Protein AF-A0A1Q3C936-F1 (afdb_monomer)

Sequence (228 aa):
MLGSKPVDTPMDPNVKLTVEDGEPLNDPEKYRRLVGKLNYLTVTQPDIVFSMSVVSQFLATPKIIHWNAVIQILRYLKGNPGPGLVYRDYGNRRVEGFSDADWGSPVDRRSIIGYCVFVGDNLVSWKSKKQPVVARSIAESEYRAMAHTTCELMWVRQLLTEMGFADASPMQLWYDNQAAIHIASNLVFHERTKHIEVDCHFVREKIQQGLISTYHVKTGEQLADIFT

Radius of gyration: 19.18 Å; Cα contacts (8 Å, |Δi|>4): 361; chains: 1; bounding box: 49×31×57 Å

Organism: Cephalotus follicularis (NCBI:txid3775)

Nearest PDB structures (foldseek):
  6ozo-assembly1_A  TM=4.881E-01  e=1.168E-02  Mus musculus
  6ozi-assembly1_B  TM=4.093E-01  e=5.343E-03  Ciona intestinalis
  4nsp-assembly1_A  TM=5.075E-01  e=3.661E-02  Homo sapiens
  7kx7-assembly1_A  TM=3.693E-01  e=9.023E-02  Ephydatia fluviatilis
  7ki3-assembly2_D  TM=3.534E-01  e=8.496E-02  Homo sapiens

Solvent-accessible surface area (backbone atoms only — not comparable to full-atom values): 12753 Å² total; per-residue (Å²): 114,92,88,59,74,57,42,97,50,45,60,64,92,85,65,82,87,60,95,80,60,71,55,73,38,94,59,48,62,62,50,44,56,49,52,57,55,51,63,59,47,40,81,47,36,65,83,44,30,29,53,51,49,56,60,58,73,37,59,87,74,36,22,50,63,55,51,52,48,56,52,36,34,54,23,15,47,68,63,54,74,62,89,55,76,78,83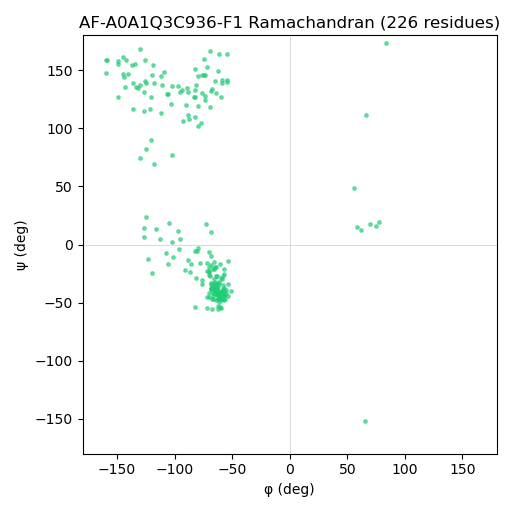,65,89,72,87,54,68,56,43,38,34,27,30,27,40,37,81,32,43,94,86,76,41,29,20,27,28,6,28,36,31,26,49,18,92,23,85,75,48,72,45,32,45,72,45,95,57,65,54,91,44,68,53,51,34,32,41,52,16,45,34,54,42,49,54,52,52,52,50,53,47,50,53,30,46,78,73,72,64,52,66,89,67,51,29,40,39,35,35,59,58,65,65,36,54,48,58,52,72,49,86,75,84,58,92,87,45,68,94,48,42,67,49,48,52,52,50,31,51,38,39,75,71,48,53,38,42,82,45,84,39,56,72,96,69,43,78,10,56,70,21,75

InterPro domains:
  IPR043502 DNA/RNA polymerase superfamily [SSF56672] (23-202)

Mean predicted aligned error: 6.62 Å

Foldseek 3Di:
DVPDAADQALADPVDDDDPPDAAWDPDLVVLLVLLVVVVVCCQFCVLCQQLSQVLVVCSVTDHPSSVVSSVNNVSHCVVPVDDTFDDDQLPFFAKEKFKAKDQARPHGRWIWIWMWIDTNNGTDDIHIHTDPDHDPDRLRRRLVRVLVRVVVSVVVQVVCVVVVNHDPAAHEYEDADPVNVCLLPDPDDDPVCPVCVVSSVRSNVCVVVRNHDYDYDHPVRRPRVSRD

Structure (mmCIF, N/CA/C/O backbone):
data_AF-A0A1Q3C936-F1
#
_entry.id   AF-A0A1Q3C936-F1
#
loop_
_atom_site.group_PDB
_atom_site.id
_atom_site.type_symbol
_atom_site.label_atom_id
_atom_site.label_alt_id
_atom_site.label_comp_id
_atom_site.label_asym_id
_atom_site.label_entity_id
_atom_site.label_seq_id
_atom_site.pdbx_PDB_ins_code
_atom_site.Cartn_x
_atom_site.Cartn_y
_atom_site.Cartn_z
_atom_site.occupancy
_atom_site.B_iso_or_equiv
_atom_site.auth_seq_id
_atom_site.auth_comp_id
_atom_site.auth_asym_id
_atom_site.auth_atom_id
_atom_site.pdbx_PDB_model_num
ATOM 1 N N . MET A 1 1 ? 4.707 -9.333 -27.323 1.00 63.25 1 MET A N 1
ATOM 2 C CA . MET A 1 1 ? 4.239 -10.113 -26.151 1.00 63.25 1 MET A CA 1
ATOM 3 C C . MET A 1 1 ? 3.650 -11.478 -26.504 1.00 63.25 1 MET A C 1
ATOM 5 O O . MET A 1 1 ? 3.695 -12.366 -25.662 1.00 63.25 1 MET A O 1
ATOM 9 N N . LEU A 1 2 ? 3.158 -11.712 -27.729 1.00 61.91 2 LEU A N 1
ATOM 10 C CA . LEU A 1 2 ? 2.597 -13.018 -28.120 1.00 61.91 2 LEU A CA 1
ATOM 11 C C . LEU A 1 2 ? 3.578 -14.198 -27.903 1.00 61.91 2 LEU A C 1
ATOM 13 O O . LEU A 1 2 ? 3.173 -15.204 -27.334 1.00 61.91 2 LEU A O 1
ATOM 17 N N . GLY A 1 3 ? 4.880 -14.026 -28.174 1.00 70.00 3 GLY A N 1
ATOM 18 C CA . GLY A 1 3 ? 5.913 -15.062 -27.967 1.00 70.00 3 GLY A CA 1
ATOM 19 C C . GLY A 1 3 ? 6.706 -15.031 -26.646 1.00 70.00 3 GLY A C 1
ATOM 20 O O . GLY A 1 3 ? 7.649 -15.800 -26.502 1.00 70.00 3 GLY A O 1
ATOM 21 N N . SER A 1 4 ? 6.400 -14.148 -25.685 1.00 78.25 4 SER A N 1
ATOM 22 C CA . SER A 1 4 ? 7.159 -14.089 -24.418 1.00 78.25 4 SER A CA 1
ATOM 23 C C . SER A 1 4 ? 6.689 -15.148 -23.416 1.00 78.25 4 SER A C 1
ATOM 25 O O . SER A 1 4 ? 5.478 -15.305 -23.231 1.00 78.25 4 SER A O 1
ATOM 27 N N . LYS A 1 5 ? 7.625 -15.824 -22.737 1.00 86.44 5 LYS A N 1
ATOM 28 C CA . LYS A 1 5 ? 7.314 -16.747 -21.634 1.00 86.44 5 LYS A CA 1
ATOM 29 C C . LYS A 1 5 ? 6.768 -15.970 -20.421 1.00 86.44 5 LYS A C 1
ATOM 31 O O . LYS A 1 5 ? 7.339 -14.919 -20.108 1.00 86.44 5 LYS A O 1
ATOM 36 N N . PRO A 1 6 ? 5.673 -16.432 -19.791 1.00 88.94 6 PRO A N 1
ATOM 37 C CA . PRO A 1 6 ? 5.210 -15.895 -18.516 1.00 88.94 6 PRO A CA 1
ATOM 38 C C . PRO A 1 6 ? 6.233 -16.077 -17.393 1.00 88.94 6 PRO A C 1
ATOM 40 O O . PRO A 1 6 ? 7.177 -16.856 -17.535 1.00 88.94 6 PRO A O 1
ATOM 43 N N . VAL A 1 7 ? 6.040 -15.340 -16.304 1.00 90.44 7 VAL A N 1
ATOM 44 C CA . VAL A 1 7 ? 6.831 -15.439 -15.070 1.00 90.44 7 VAL A CA 1
ATOM 45 C C . VAL A 1 7 ? 5.891 -15.447 -13.868 1.00 90.44 7 VAL A C 1
ATOM 47 O O . VAL A 1 7 ? 4.793 -14.900 -13.962 1.00 90.44 7 VAL A O 1
ATOM 50 N N . ASP A 1 8 ? 6.339 -16.020 -12.754 1.00 88.44 8 ASP A N 1
ATOM 51 C CA . ASP A 1 8 ? 5.496 -16.226 -11.569 1.00 88.44 8 ASP A CA 1
ATOM 52 C C . ASP A 1 8 ? 5.496 -15.036 -10.602 1.00 88.44 8 ASP A C 1
ATOM 54 O O . ASP A 1 8 ? 4.630 -14.959 -9.738 1.00 88.44 8 ASP A O 1
ATOM 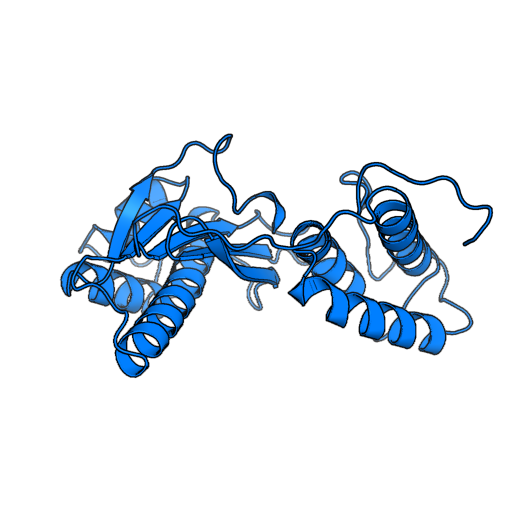58 N N . THR A 1 9 ? 6.428 -14.087 -10.752 1.00 89.19 9 THR A N 1
ATOM 59 C CA . THR A 1 9 ? 6.513 -12.890 -9.901 1.00 89.19 9 THR A CA 1
ATOM 60 C C . THR A 1 9 ? 6.509 -11.596 -10.722 1.00 89.19 9 THR A C 1
ATOM 62 O O . THR A 1 9 ? 7.159 -11.525 -11.777 1.00 89.19 9 THR A O 1
ATOM 65 N N . PRO A 1 10 ? 5.812 -10.540 -10.253 1.00 89.56 10 PRO A N 1
ATOM 66 C CA . PRO A 1 10 ? 5.737 -9.263 -10.964 1.00 89.56 10 PRO A CA 1
ATOM 67 C C . PRO A 1 10 ? 7.068 -8.504 -10.950 1.00 89.56 10 PRO A C 1
ATOM 69 O O . PRO A 1 10 ? 7.361 -7.755 -11.884 1.00 89.56 10 PRO A O 1
ATOM 72 N N . MET A 1 11 ? 7.899 -8.739 -9.934 1.00 87.88 11 MET A N 1
ATOM 73 C CA . MET A 1 11 ? 9.231 -8.166 -9.791 1.00 87.88 11 MET A CA 1
ATOM 74 C C . MET A 1 11 ? 10.174 -9.176 -9.129 1.00 87.88 11 MET A C 1
ATOM 76 O O . MET A 1 11 ? 9.746 -10.000 -8.321 1.00 87.88 11 MET A O 1
ATOM 80 N N . ASP A 1 12 ? 11.453 -9.145 -9.502 1.00 81.12 12 ASP A N 1
ATOM 81 C CA . ASP A 1 12 ? 12.487 -9.961 -8.863 1.00 81.12 12 ASP A CA 1
ATOM 82 C C . ASP A 1 12 ? 12.932 -9.298 -7.544 1.00 81.12 12 ASP A C 1
ATOM 84 O O . ASP A 1 12 ? 13.452 -8.179 -7.591 1.00 81.12 12 ASP A O 1
ATOM 88 N N . PRO A 1 13 ? 12.764 -9.959 -6.382 1.00 73.00 13 PRO A N 1
ATOM 89 C CA . PRO A 1 13 ? 13.142 -9.396 -5.084 1.00 73.00 13 PRO A CA 1
ATOM 90 C C . PRO A 1 13 ? 14.654 -9.152 -4.943 1.00 73.00 13 PRO A C 1
ATOM 92 O O . PRO A 1 13 ? 15.080 -8.362 -4.102 1.00 73.00 13 PRO A O 1
ATOM 95 N N . ASN A 1 14 ? 15.484 -9.792 -5.772 1.00 75.31 14 ASN A N 1
ATOM 96 C CA . ASN A 1 14 ? 16.936 -9.614 -5.742 1.00 75.31 14 ASN A CA 1
ATOM 97 C C . ASN A 1 14 ? 17.405 -8.419 -6.584 1.00 75.31 14 ASN A C 1
ATOM 99 O O . ASN A 1 14 ? 18.540 -7.960 -6.429 1.00 75.31 14 ASN A O 1
ATOM 103 N N . VAL A 1 15 ? 16.557 -7.906 -7.480 1.00 74.06 15 VAL A N 1
ATOM 104 C CA . VAL A 1 15 ? 16.915 -6.813 -8.387 1.00 74.06 15 VAL A CA 1
ATOM 105 C C . VAL A 1 15 ? 16.648 -5.475 -7.712 1.00 74.06 15 VAL A C 1
ATOM 107 O O . VAL A 1 15 ? 15.512 -5.023 -7.579 1.00 74.06 15 VAL A O 1
ATOM 110 N N . LYS A 1 16 ? 17.729 -4.791 -7.334 1.00 79.25 16 LYS A N 1
ATOM 111 C CA . LYS A 1 16 ? 17.675 -3.420 -6.820 1.00 79.25 16 LYS A CA 1
ATOM 112 C C . LYS A 1 16 ? 17.758 -2.440 -7.982 1.00 79.25 16 LYS A C 1
ATOM 114 O O . LYS A 1 16 ? 18.794 -2.327 -8.628 1.00 79.25 16 LYS A O 1
ATOM 119 N N . LEU A 1 17 ? 16.661 -1.738 -8.251 1.00 82.56 17 LEU A N 1
ATOM 120 C CA . LEU A 1 17 ? 16.628 -0.682 -9.261 1.00 82.56 17 LEU A CA 1
ATOM 121 C C . LEU A 1 17 ? 17.183 0.613 -8.664 1.00 82.56 17 LEU A C 1
ATOM 123 O O . LEU A 1 17 ? 16.714 1.068 -7.619 1.00 82.56 17 LEU A O 1
ATOM 127 N N . THR A 1 18 ? 18.169 1.213 -9.327 1.00 82.19 18 THR A N 1
ATOM 128 C CA . THR A 1 18 ? 18.773 2.480 -8.906 1.00 82.19 18 THR A CA 1
ATOM 129 C C . THR A 1 18 ? 18.726 3.503 -10.036 1.00 82.19 18 THR A C 1
ATOM 131 O O . THR A 1 18 ? 18.610 3.172 -11.214 1.00 82.19 18 THR A O 1
ATOM 134 N N . VAL A 1 19 ? 18.829 4.783 -9.676 1.00 79.94 19 VAL A N 1
ATOM 135 C CA . VAL A 1 19 ? 18.853 5.876 -10.659 1.00 79.94 19 VAL A CA 1
ATOM 136 C C . VAL A 1 19 ? 20.159 5.869 -11.465 1.00 79.94 19 VAL A C 1
ATOM 138 O O . VAL A 1 19 ? 20.173 6.309 -12.614 1.00 79.94 19 VAL A O 1
ATOM 141 N N . GLU A 1 20 ? 21.252 5.356 -10.899 1.00 76.88 20 GLU A N 1
ATOM 142 C CA . GLU A 1 20 ? 22.599 5.438 -11.476 1.00 76.88 20 GLU A CA 1
ATOM 143 C C . GLU A 1 20 ? 22.945 4.250 -12.379 1.00 76.88 20 GLU A C 1
ATOM 145 O O . GLU A 1 20 ? 23.706 4.417 -13.331 1.00 76.88 20 GLU A O 1
ATOM 150 N N . ASP A 1 21 ? 22.273 3.111 -12.224 1.00 76.69 21 ASP A N 1
ATOM 151 C CA . ASP A 1 21 ? 22.623 1.891 -12.955 1.00 76.69 21 ASP A CA 1
ATOM 152 C C . ASP A 1 21 ? 22.060 1.836 -14.376 1.00 76.69 21 ASP A C 1
ATOM 154 O O . ASP A 1 21 ? 20.875 2.063 -14.614 1.00 76.69 21 ASP A O 1
ATOM 158 N N . GLY A 1 22 ? 22.911 1.466 -15.332 1.00 82.94 22 GLY A N 1
ATOM 159 C CA . GLY A 1 22 ? 22.523 1.137 -16.704 1.00 82.94 22 GLY A CA 1
ATOM 160 C C . GLY A 1 22 ? 22.370 2.328 -17.652 1.00 82.94 22 GLY A C 1
ATOM 161 O O . GLY A 1 22 ? 22.443 3.500 -17.270 1.00 82.94 22 GLY A O 1
ATOM 162 N N . GLU A 1 23 ? 22.152 1.996 -18.924 1.00 90.25 23 GLU A N 1
ATOM 163 C CA . GLU A 1 23 ? 22.037 2.967 -20.011 1.00 90.25 23 GLU A CA 1
ATOM 164 C C . GLU A 1 23 ? 20.646 3.627 -20.057 1.00 90.25 23 GLU A C 1
ATOM 166 O O . GLU A 1 23 ? 19.632 2.962 -19.783 1.00 90.25 23 GLU A O 1
ATOM 171 N N . PRO A 1 24 ? 20.568 4.921 -20.429 1.00 92.19 24 PRO A N 1
ATOM 172 C CA . PRO A 1 24 ? 19.305 5.602 -20.684 1.00 92.19 24 PRO A CA 1
ATOM 173 C C . PRO A 1 24 ? 18.450 4.861 -21.711 1.00 92.19 24 PRO A C 1
ATOM 175 O O . PRO A 1 24 ? 18.944 4.331 -22.706 1.00 92.19 24 PRO A O 1
ATOM 178 N N . LEU A 1 25 ? 17.138 4.845 -21.489 1.00 92.81 25 LEU A N 1
ATOM 179 C CA . LEU A 1 25 ? 16.216 4.291 -22.468 1.00 92.81 25 LEU A CA 1
ATOM 180 C C . LEU A 1 25 ? 16.084 5.258 -23.653 1.00 92.81 25 LEU A C 1
ATOM 182 O O . LEU A 1 25 ? 15.747 6.421 -23.455 1.00 92.81 25 LEU A O 1
ATOM 186 N N . ASN A 1 26 ? 16.286 4.760 -24.877 1.00 92.25 26 ASN A N 1
ATOM 187 C CA . ASN A 1 26 ? 16.229 5.572 -26.102 1.00 92.25 26 ASN A CA 1
ATOM 188 C C . ASN A 1 26 ? 14.880 6.303 -26.291 1.00 92.25 26 ASN A C 1
ATOM 190 O O . ASN A 1 26 ? 14.845 7.448 -26.721 1.00 92.25 26 ASN A O 1
ATOM 194 N N . ASP A 1 27 ? 13.767 5.657 -25.923 1.00 93.12 27 ASP A N 1
ATOM 195 C CA . ASP A 1 27 ? 12.419 6.242 -25.961 1.00 93.12 27 ASP A CA 1
ATOM 196 C C . ASP A 1 27 ? 11.784 6.239 -24.553 1.00 93.12 27 ASP A C 1
ATOM 198 O O . ASP A 1 27 ? 11.113 5.270 -24.164 1.00 93.12 27 ASP A O 1
ATOM 202 N N . PRO A 1 28 ? 11.988 7.311 -23.762 1.00 94.38 28 PRO A N 1
ATOM 203 C CA . PRO A 1 28 ? 11.374 7.472 -22.445 1.00 94.38 28 PRO A CA 1
ATOM 204 C C . PRO A 1 28 ? 9.844 7.565 -22.477 1.00 94.38 28 PRO A C 1
ATOM 206 O O . PRO A 1 28 ? 9.184 7.203 -21.499 1.00 94.38 28 PRO A O 1
ATOM 209 N N . GLU A 1 29 ? 9.246 8.038 -23.572 1.00 96.00 29 GLU A N 1
ATOM 210 C CA . GLU A 1 29 ? 7.790 8.185 -23.670 1.00 96.00 29 GLU A CA 1
ATOM 211 C C . GLU A 1 29 ? 7.098 6.828 -23.704 1.00 96.00 29 GLU A C 1
ATOM 213 O O . GLU A 1 29 ? 6.064 6.633 -23.055 1.00 96.00 29 GLU A O 1
ATOM 218 N N . LYS A 1 30 ? 7.696 5.848 -24.387 1.00 95.56 30 LYS A N 1
ATOM 219 C CA . LYS A 1 30 ? 7.196 4.470 -24.383 1.00 95.56 30 LYS A CA 1
ATOM 220 C C . LYS A 1 30 ? 7.135 3.885 -22.975 1.00 95.56 30 LYS A C 1
ATOM 222 O O . LYS A 1 30 ? 6.161 3.195 -22.664 1.00 95.56 30 LYS A O 1
ATOM 227 N N . TYR A 1 31 ? 8.127 4.177 -22.134 1.00 96.25 31 TYR A N 1
ATOM 228 C CA . TYR A 1 31 ? 8.123 3.792 -20.723 1.00 96.25 31 TYR A CA 1
ATOM 229 C C . TYR A 1 31 ? 6.966 4.452 -19.974 1.00 96.25 31 TYR A C 1
ATOM 231 O O . TYR A 1 31 ? 6.117 3.752 -19.426 1.00 96.25 31 TYR A O 1
ATOM 239 N N . ARG A 1 32 ? 6.873 5.788 -20.023 1.00 96.69 32 ARG A N 1
ATOM 240 C CA . ARG A 1 32 ? 5.831 6.557 -19.317 1.00 96.69 32 ARG A CA 1
ATOM 241 C C . ARG A 1 32 ? 4.425 6.121 -19.719 1.00 96.69 32 ARG A C 1
ATOM 243 O O . ARG A 1 32 ? 3.575 5.907 -18.861 1.00 96.69 32 ARG A O 1
ATOM 250 N N . ARG A 1 33 ? 4.190 5.918 -21.017 1.00 96.44 33 ARG A N 1
ATOM 251 C CA . ARG A 1 33 ? 2.904 5.446 -21.544 1.00 96.44 33 ARG A CA 1
ATOM 252 C C . ARG A 1 33 ? 2.548 4.059 -21.021 1.00 96.44 33 ARG A C 1
ATOM 254 O O . ARG A 1 33 ? 1.385 3.804 -20.725 1.00 96.44 33 ARG A O 1
ATOM 261 N N . LEU A 1 34 ? 3.517 3.148 -20.949 1.00 96.00 34 LEU A N 1
ATOM 262 C CA . LEU A 1 34 ? 3.268 1.791 -20.474 1.00 96.00 34 LEU A CA 1
ATOM 263 C C . LEU A 1 34 ? 3.028 1.756 -18.962 1.00 96.00 34 LEU A C 1
ATOM 265 O O . LEU A 1 34 ? 2.051 1.151 -18.531 1.00 96.00 34 LEU A O 1
ATOM 269 N N . VAL A 1 35 ? 3.853 2.457 -18.183 1.00 96.56 35 VAL A N 1
ATOM 270 C CA . VAL A 1 35 ? 3.658 2.609 -16.733 1.00 96.56 35 VAL A CA 1
ATOM 271 C C . VAL A 1 35 ? 2.303 3.251 -16.438 1.00 96.56 35 VAL A C 1
ATOM 273 O O . VAL A 1 35 ? 1.567 2.742 -15.602 1.00 96.56 35 VAL A O 1
ATOM 276 N N . GLY A 1 36 ? 1.906 4.288 -17.183 1.00 96.00 36 GLY A N 1
ATOM 277 C CA . GLY A 1 36 ? 0.586 4.909 -17.041 1.00 96.00 36 GLY A CA 1
ATOM 278 C C . GLY A 1 36 ? -0.575 3.940 -17.294 1.00 96.00 36 GLY A C 1
ATOM 279 O O . GLY A 1 36 ? -1.543 3.936 -16.541 1.00 96.00 36 GLY A O 1
ATOM 280 N N . LYS A 1 37 ? -0.464 3.065 -18.305 1.00 94.81 37 LYS A N 1
ATOM 281 C CA . LYS A 1 37 ? -1.469 2.018 -18.567 1.00 94.81 37 LYS A CA 1
ATOM 282 C C . LYS A 1 37 ? -1.521 0.972 -17.456 1.00 94.81 37 LYS A C 1
ATOM 284 O O . LYS A 1 37 ? -2.606 0.585 -17.039 1.00 94.81 37 LYS A O 1
ATOM 289 N N . LEU A 1 38 ? -0.366 0.516 -16.979 1.00 94.44 38 LEU A N 1
ATOM 290 C CA . LEU A 1 38 ? -0.292 -0.457 -15.889 1.00 94.44 38 LEU A CA 1
ATOM 291 C C . LEU A 1 38 ? -0.812 0.120 -14.568 1.00 94.44 38 LEU A C 1
ATOM 293 O O . LEU A 1 38 ? -1.450 -0.594 -13.806 1.00 94.44 38 LEU A O 1
ATOM 297 N N . ASN A 1 39 ? -0.621 1.419 -14.332 1.00 93.88 39 ASN A N 1
ATOM 298 C CA . ASN A 1 39 ? -1.154 2.097 -13.155 1.00 93.88 39 ASN A CA 1
ATOM 299 C C . ASN A 1 39 ? -2.691 2.127 -13.123 1.00 93.88 39 ASN A C 1
ATOM 301 O O . ASN A 1 39 ? -3.267 2.325 -12.066 1.00 93.88 39 ASN A O 1
ATOM 305 N N . TYR A 1 40 ? -3.369 1.929 -14.255 1.00 91.81 40 TYR A N 1
ATOM 306 C CA . TYR A 1 40 ? -4.820 1.739 -14.262 1.00 91.81 40 TYR A CA 1
ATOM 307 C C . TYR A 1 40 ? -5.213 0.329 -13.794 1.00 91.81 40 TYR A C 1
ATOM 309 O O . TYR A 1 40 ? -6.225 0.156 -13.123 1.00 91.81 40 TYR A O 1
ATOM 317 N N . LEU A 1 41 ? -4.398 -0.685 -14.109 1.00 91.69 41 LEU A N 1
ATOM 318 C CA . LEU A 1 41 ? -4.669 -2.074 -13.728 1.00 91.69 41 LEU A CA 1
ATOM 319 C C . LEU A 1 41 ? -4.525 -2.325 -12.226 1.00 91.69 41 LEU A C 1
ATOM 321 O O . LEU A 1 41 ? -5.159 -3.246 -11.721 1.00 91.69 41 LEU A O 1
ATOM 325 N N . THR A 1 42 ? -3.759 -1.503 -11.504 1.00 92.19 42 THR A N 1
ATOM 326 C CA . THR A 1 42 ? -3.589 -1.625 -10.044 1.00 92.19 42 THR A CA 1
ATOM 327 C C . THR A 1 42 ? -4.902 -1.477 -9.269 1.00 92.19 42 THR A C 1
ATOM 329 O O . THR A 1 42 ? -4.967 -1.906 -8.123 1.00 92.19 42 THR A O 1
ATOM 332 N N . VAL A 1 43 ? -5.952 -0.924 -9.895 1.00 90.69 43 VAL A N 1
ATOM 333 C CA . VAL A 1 43 ? -7.322 -0.834 -9.354 1.00 90.69 43 VAL A CA 1
ATOM 334 C C . VAL A 1 43 ? -8.019 -2.201 -9.291 1.00 90.69 43 VAL A C 1
ATOM 336 O O . VAL A 1 43 ? -8.946 -2.389 -8.513 1.00 90.69 43 VAL A O 1
ATOM 339 N N . THR A 1 44 ? -7.582 -3.173 -10.088 1.00 89.69 44 THR A N 1
ATOM 340 C CA . THR A 1 44 ? -8.163 -4.528 -10.121 1.00 89.69 44 THR A CA 1
ATOM 341 C C . THR A 1 44 ? -7.148 -5.634 -9.839 1.00 89.69 44 THR A C 1
ATOM 343 O O . THR A 1 44 ? -7.550 -6.776 -9.645 1.00 89.69 44 THR A O 1
ATOM 346 N N . GLN A 1 45 ? -5.855 -5.301 -9.852 1.00 90.62 45 GLN A N 1
ATOM 347 C CA . GLN A 1 45 ? -4.721 -6.208 -9.670 1.00 90.62 45 GLN A CA 1
ATOM 348 C C . GLN A 1 45 ? -3.845 -5.683 -8.518 1.00 90.62 45 GLN A C 1
ATOM 350 O O . GLN A 1 45 ? -2.893 -4.928 -8.754 1.00 90.62 45 GLN A O 1
ATOM 355 N N . PRO A 1 46 ? -4.213 -5.974 -7.254 1.00 92.00 46 PRO A N 1
ATOM 356 C CA . PRO A 1 46 ? -3.481 -5.482 -6.087 1.00 92.00 46 PRO A CA 1
ATOM 357 C C . PRO A 1 46 ? -2.061 -6.068 -5.981 1.00 92.00 46 PRO A C 1
ATOM 359 O O . PRO A 1 46 ? -1.140 -5.400 -5.522 1.00 92.00 46 PRO A O 1
ATOM 362 N N . ASP A 1 47 ? -1.868 -7.283 -6.478 1.00 90.94 47 ASP A N 1
ATOM 363 C CA . ASP A 1 47 ? -0.607 -8.030 -6.541 1.00 90.94 47 ASP A CA 1
ATOM 364 C C . ASP A 1 47 ? 0.537 -7.313 -7.286 1.00 90.94 47 ASP A C 1
ATOM 366 O O . ASP A 1 47 ? 1.708 -7.547 -6.993 1.00 90.94 47 ASP A O 1
ATOM 370 N N . ILE A 1 48 ? 0.233 -6.406 -8.222 1.00 92.94 48 ILE A N 1
ATOM 371 C CA . ILE A 1 48 ? 1.250 -5.623 -8.948 1.00 92.94 48 ILE A CA 1
ATOM 372 C C . ILE A 1 48 ? 1.509 -4.233 -8.354 1.00 92.94 48 ILE A C 1
ATOM 374 O O . ILE A 1 48 ? 2.367 -3.503 -8.858 1.00 92.94 48 ILE A O 1
ATOM 378 N N . VAL A 1 49 ? 0.774 -3.822 -7.317 1.00 94.12 49 VAL A N 1
ATOM 379 C CA . VAL A 1 49 ? 0.799 -2.443 -6.790 1.00 94.12 49 VAL A CA 1
ATOM 380 C C . VAL A 1 49 ? 2.181 -2.055 -6.285 1.00 94.12 49 VAL A C 1
ATOM 382 O O . VAL A 1 49 ? 2.655 -0.962 -6.602 1.00 94.12 49 VAL A O 1
ATOM 385 N N . PHE A 1 50 ? 2.850 -2.950 -5.558 1.00 93.25 50 PHE A N 1
ATOM 386 C CA . PHE A 1 50 ? 4.213 -2.723 -5.089 1.00 93.25 50 PHE A CA 1
ATOM 387 C C . PHE A 1 50 ? 5.173 -2.490 -6.259 1.00 93.25 50 PHE A C 1
ATOM 389 O O . PHE A 1 50 ? 5.798 -1.431 -6.348 1.00 93.25 50 PHE A O 1
ATOM 396 N N . SER A 1 51 ? 5.223 -3.422 -7.217 1.00 93.25 51 SER A N 1
ATOM 397 C CA . SER A 1 51 ? 6.093 -3.315 -8.394 1.00 93.25 51 SER A CA 1
ATOM 398 C C . SER A 1 51 ? 5.815 -2.040 -9.190 1.00 93.25 51 SER A C 1
ATOM 400 O O . SER A 1 51 ? 6.743 -1.370 -9.648 1.00 93.25 51 SER A O 1
ATOM 402 N N . MET A 1 52 ? 4.539 -1.658 -9.300 1.00 94.19 52 MET A N 1
ATOM 403 C CA . MET A 1 52 ? 4.119 -0.409 -9.927 1.00 94.19 52 MET A CA 1
ATOM 404 C C . MET A 1 52 ? 4.597 0.830 -9.171 1.00 94.19 52 MET A C 1
ATOM 406 O O . MET A 1 52 ? 5.026 1.796 -9.810 1.00 94.19 52 MET A O 1
ATOM 410 N N . SER A 1 53 ? 4.588 0.807 -7.837 1.00 92.44 53 SER A N 1
ATOM 411 C CA . SER A 1 53 ? 5.135 1.885 -7.009 1.00 92.44 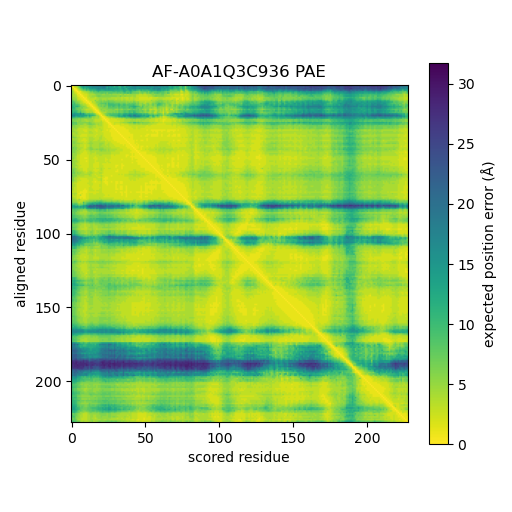53 SER A CA 1
ATOM 412 C C . SER A 1 53 ? 6.640 2.073 -7.239 1.00 92.44 53 SER A C 1
ATOM 414 O O . SER A 1 53 ? 7.123 3.207 -7.292 1.00 92.44 53 SER A O 1
ATOM 416 N N . VAL A 1 54 ? 7.380 0.980 -7.461 1.00 91.56 54 VAL A N 1
ATOM 417 C CA . VAL A 1 54 ? 8.825 1.015 -7.709 1.00 91.56 54 VAL A CA 1
ATOM 418 C C . VAL A 1 54 ? 9.137 1.576 -9.093 1.00 91.56 54 VAL A C 1
ATOM 420 O O . VAL A 1 54 ? 9.859 2.567 -9.208 1.00 91.56 54 VAL A O 1
ATOM 423 N N . VAL A 1 55 ? 8.563 1.009 -10.160 1.00 93.31 55 VAL A N 1
ATOM 424 C CA . VAL A 1 55 ? 8.850 1.462 -11.537 1.00 93.31 55 VAL A CA 1
ATOM 425 C C . VAL A 1 55 ? 8.381 2.904 -11.783 1.00 93.31 55 VAL A C 1
ATOM 427 O O . VAL A 1 55 ? 8.982 3.632 -12.579 1.00 93.31 55 VAL A O 1
ATOM 430 N N . SER A 1 56 ? 7.361 3.374 -11.060 1.00 93.31 56 SER A N 1
ATOM 431 C CA . SER A 1 56 ? 6.888 4.762 -11.158 1.00 93.31 56 SER A CA 1
ATOM 432 C C . SER A 1 56 ? 7.912 5.795 -10.665 1.00 93.31 56 SER A C 1
ATOM 434 O O . SER A 1 56 ? 7.859 6.948 -11.089 1.00 93.31 56 SER A O 1
ATOM 436 N N . GLN A 1 57 ? 8.893 5.403 -9.843 1.00 91.19 57 GLN A N 1
ATOM 437 C CA . GLN A 1 57 ? 9.950 6.309 -9.365 1.00 91.19 57 GLN A CA 1
ATOM 438 C C . GLN A 1 57 ? 10.885 6.776 -10.494 1.00 91.19 57 GLN A C 1
ATOM 440 O O . GLN A 1 57 ? 11.516 7.824 -10.384 1.00 91.19 57 GLN A O 1
ATOM 445 N N . PHE A 1 58 ? 10.939 6.043 -11.610 1.00 92.19 58 PHE A N 1
ATOM 446 C CA . PHE A 1 58 ? 11.879 6.286 -12.708 1.00 92.19 58 PHE A CA 1
ATOM 447 C C . PHE A 1 58 ? 11.235 6.939 -13.941 1.00 92.19 58 PHE A C 1
ATOM 449 O O . PHE A 1 58 ? 11.797 6.900 -15.033 1.00 92.19 58 PHE A O 1
ATOM 456 N N . LEU A 1 59 ? 10.053 7.550 -13.793 1.00 92.88 59 LEU A N 1
ATOM 457 C CA . LEU A 1 59 ? 9.326 8.194 -14.898 1.00 92.88 59 LEU A CA 1
ATOM 458 C C . LEU A 1 59 ? 10.092 9.361 -15.543 1.00 92.88 59 LEU A C 1
ATOM 460 O O . LEU A 1 59 ? 9.935 9.601 -16.743 1.00 92.88 59 LEU A O 1
ATOM 464 N N . ALA A 1 60 ? 10.903 10.089 -14.769 1.00 92.25 60 ALA A N 1
ATOM 465 C CA . ALA A 1 60 ? 11.672 11.227 -15.269 1.00 92.25 60 ALA A CA 1
ATOM 466 C C . ALA A 1 60 ? 12.766 10.768 -16.246 1.00 92.25 60 ALA A C 1
ATOM 468 O O . ALA A 1 60 ? 12.752 11.169 -17.413 1.00 92.25 60 ALA A O 1
ATOM 469 N N . THR A 1 61 ? 13.627 9.856 -15.786 1.00 92.25 61 THR A N 1
ATOM 470 C CA . THR A 1 61 ? 14.809 9.374 -16.513 1.00 92.25 61 THR A CA 1
ATOM 471 C C . THR A 1 61 ? 14.842 7.837 -16.514 1.00 92.25 61 THR A C 1
ATOM 473 O O . THR A 1 61 ? 15.602 7.230 -15.755 1.00 92.25 61 THR A O 1
ATOM 476 N N . PRO A 1 62 ? 13.990 7.170 -17.318 1.00 94.19 62 PRO A N 1
ATOM 477 C CA . PRO A 1 62 ? 13.956 5.715 -17.380 1.00 94.19 62 PRO A CA 1
ATOM 478 C C . PRO A 1 62 ? 15.193 5.152 -18.088 1.00 94.19 62 PRO A C 1
ATOM 480 O O . PRO A 1 62 ? 15.789 5.779 -18.965 1.00 94.19 62 PRO A O 1
ATOM 483 N N . LYS A 1 63 ? 15.549 3.921 -17.725 1.00 94.12 63 LYS A N 1
ATOM 484 C CA . LYS A 1 63 ? 16.735 3.205 -18.204 1.00 94.12 63 LYS A CA 1
ATOM 485 C C . LYS A 1 63 ? 16.359 1.815 -18.688 1.00 94.12 63 LYS A C 1
ATOM 487 O O . LYS A 1 63 ? 15.248 1.348 -18.421 1.00 94.12 63 LY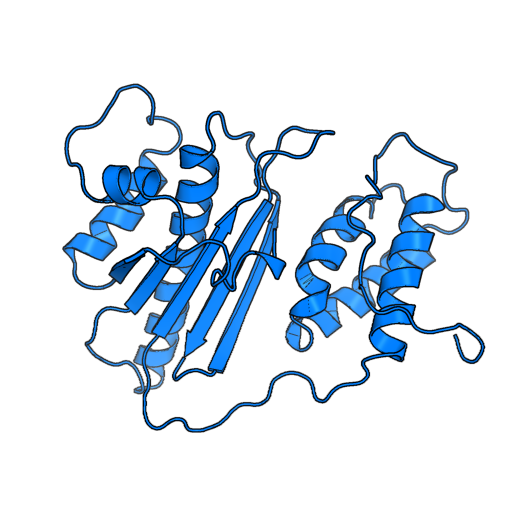S A O 1
ATOM 492 N N . ILE A 1 64 ? 17.279 1.135 -19.370 1.00 93.31 64 ILE A N 1
ATOM 493 C CA . ILE A 1 64 ? 17.044 -0.224 -19.888 1.00 93.31 64 ILE A CA 1
ATOM 494 C C . ILE A 1 64 ? 16.646 -1.191 -18.760 1.00 93.31 64 ILE A C 1
ATOM 496 O O . ILE A 1 64 ? 15.718 -1.981 -18.928 1.00 93.31 64 ILE A O 1
ATOM 500 N N . ILE A 1 65 ? 17.274 -1.086 -17.585 1.00 92.19 65 ILE A N 1
ATOM 501 C CA . ILE A 1 65 ? 16.939 -1.925 -16.424 1.00 92.19 65 ILE A CA 1
ATOM 502 C C . ILE A 1 65 ? 15.497 -1.696 -15.938 1.00 92.19 65 ILE A C 1
ATOM 504 O O . ILE A 1 65 ? 14.773 -2.655 -15.676 1.00 92.19 65 ILE A O 1
ATOM 508 N N . HIS A 1 66 ? 15.036 -0.440 -15.919 1.00 93.88 66 HIS A N 1
ATOM 509 C CA . HIS A 1 66 ? 13.669 -0.080 -15.535 1.00 93.88 66 HIS A CA 1
ATOM 510 C C . HIS A 1 66 ? 12.672 -0.618 -16.560 1.00 93.88 66 HIS A C 1
ATOM 512 O O . HIS A 1 66 ? 11.631 -1.167 -16.204 1.00 93.88 66 HIS A O 1
ATOM 518 N N . TRP A 1 67 ? 13.005 -0.509 -17.850 1.00 94.56 67 TRP A N 1
ATOM 519 C CA . TRP A 1 67 ? 12.194 -1.080 -18.919 1.00 94.56 67 TRP A CA 1
ATOM 520 C C . TRP A 1 67 ? 12.048 -2.597 -18.769 1.00 94.56 67 TRP A C 1
ATOM 522 O O . TRP A 1 67 ? 10.939 -3.114 -18.879 1.00 94.56 67 TRP A O 1
ATOM 532 N N . ASN A 1 68 ? 13.133 -3.308 -18.457 1.00 92.94 68 ASN A N 1
ATOM 533 C CA . ASN A 1 68 ? 13.093 -4.752 -18.235 1.00 92.94 68 ASN A CA 1
ATOM 534 C C . ASN A 1 68 ? 12.183 -5.136 -17.059 1.00 92.94 68 ASN A C 1
ATOM 536 O O . ASN A 1 68 ? 11.410 -6.084 -17.197 1.00 92.94 68 ASN A O 1
ATOM 540 N N . ALA A 1 69 ? 12.198 -4.367 -15.965 1.00 93.81 69 ALA A N 1
ATOM 541 C CA . ALA A 1 69 ? 11.276 -4.565 -14.846 1.00 93.81 69 ALA A CA 1
ATOM 542 C C . ALA A 1 69 ? 9.807 -4.381 -15.272 1.00 93.81 69 ALA A C 1
ATOM 544 O O . ALA A 1 69 ? 8.963 -5.229 -14.995 1.00 93.81 69 ALA A O 1
ATOM 545 N N . VAL A 1 70 ? 9.496 -3.341 -16.053 1.00 95.19 70 VAL A N 1
ATOM 546 C CA . VAL A 1 70 ? 8.139 -3.142 -16.596 1.00 95.19 70 VAL A CA 1
ATOM 547 C C . VAL A 1 70 ? 7.727 -4.287 -17.536 1.00 95.19 70 VAL A C 1
ATOM 549 O O . VAL A 1 70 ? 6.575 -4.727 -17.532 1.00 95.19 70 VAL A O 1
ATOM 552 N N . ILE A 1 71 ? 8.658 -4.816 -18.336 1.00 94.44 71 ILE A N 1
ATOM 553 C CA . ILE A 1 71 ? 8.403 -5.996 -19.173 1.00 94.44 71 ILE A CA 1
ATOM 554 C C . ILE A 1 71 ? 8.141 -7.245 -18.324 1.00 94.44 71 ILE A C 1
ATOM 556 O O . ILE A 1 71 ? 7.304 -8.060 -18.717 1.00 94.44 71 ILE A O 1
ATOM 560 N N . GLN A 1 72 ? 8.812 -7.405 -17.182 1.00 93.81 72 GLN A N 1
ATOM 561 C CA . GLN A 1 72 ? 8.557 -8.504 -16.252 1.00 93.81 72 GLN A CA 1
ATOM 562 C C . GLN A 1 72 ? 7.129 -8.452 -15.700 1.00 93.81 72 GLN A C 1
ATOM 564 O O . GLN A 1 72 ? 6.427 -9.455 -15.810 1.00 93.81 72 GLN A O 1
ATOM 569 N N . ILE A 1 73 ? 6.656 -7.280 -15.257 1.00 94.31 73 ILE A N 1
ATOM 570 C CA . ILE A 1 73 ? 5.262 -7.080 -14.811 1.00 94.31 73 ILE A CA 1
ATOM 571 C C . ILE A 1 73 ? 4.280 -7.537 -15.897 1.00 94.31 73 ILE A C 1
ATOM 573 O O . ILE A 1 73 ? 3.326 -8.264 -15.632 1.00 94.31 73 ILE A O 1
ATOM 577 N N . LEU A 1 74 ? 4.525 -7.182 -17.161 1.00 93.88 74 LEU A N 1
ATOM 578 C CA . LEU A 1 74 ? 3.647 -7.634 -18.240 1.00 93.88 74 LEU A CA 1
ATOM 579 C C . LEU A 1 74 ? 3.725 -9.146 -18.513 1.00 93.88 74 LEU A C 1
ATOM 581 O O . LEU A 1 74 ? 2.738 -9.739 -18.950 1.00 93.88 74 LEU A O 1
ATOM 585 N N . ARG A 1 75 ? 4.892 -9.778 -18.333 1.00 93.19 75 ARG A N 1
ATOM 586 C CA . ARG A 1 75 ? 5.027 -11.241 -18.456 1.00 93.19 75 ARG A CA 1
ATOM 587 C C . ARG A 1 75 ? 4.283 -11.951 -17.330 1.00 93.19 75 ARG A C 1
ATOM 589 O O . ARG A 1 75 ? 3.679 -12.986 -17.595 1.00 93.19 75 ARG A O 1
ATOM 596 N N . TYR A 1 76 ? 4.297 -11.374 -16.133 1.00 92.50 76 TYR A N 1
ATOM 597 C CA . TYR A 1 76 ? 3.527 -11.846 -14.992 1.00 92.50 76 TYR A CA 1
ATOM 598 C C . TYR A 1 76 ? 2.022 -11.775 -15.273 1.00 92.50 76 TYR A C 1
ATOM 600 O O . TYR A 1 76 ? 1.346 -12.800 -15.259 1.00 92.50 76 TYR A O 1
ATOM 608 N N . LEU A 1 77 ? 1.522 -10.607 -15.691 1.00 91.69 77 LEU A N 1
ATOM 609 C CA . LEU A 1 77 ? 0.112 -10.418 -16.063 1.00 91.69 77 LEU A CA 1
ATOM 610 C C . LEU A 1 77 ? -0.341 -11.347 -17.201 1.00 91.69 77 LEU A C 1
ATOM 612 O O . LEU A 1 77 ? -1.501 -11.739 -17.270 1.00 91.69 77 LEU A O 1
ATOM 616 N N . LYS A 1 78 ? 0.571 -11.727 -18.107 1.00 90.25 78 LYS A N 1
ATOM 617 C CA . LYS A 1 78 ? 0.282 -12.716 -19.156 1.00 90.25 78 LYS A CA 1
ATOM 618 C C . LYS A 1 78 ? 0.066 -14.124 -18.587 1.00 90.25 78 LYS A C 1
ATOM 620 O O . LYS A 1 78 ? -0.743 -14.863 -19.138 1.00 90.25 78 LYS A O 1
ATOM 625 N N . GLY A 1 79 ? 0.830 -14.512 -17.564 1.00 86.56 79 GLY A N 1
ATOM 626 C CA . GLY A 1 79 ? 0.703 -15.812 -16.893 1.00 86.56 79 GLY A CA 1
ATOM 627 C C . GLY A 1 79 ? -0.493 -15.883 -15.955 1.00 86.56 79 GLY A C 1
ATOM 628 O O . GLY A 1 79 ? -1.104 -16.937 -15.829 1.00 86.56 79 GLY A O 1
ATOM 629 N N . ASN A 1 80 ? -0.860 -14.737 -15.383 1.00 81.31 80 ASN A N 1
ATOM 630 C CA . ASN A 1 80 ? -1.964 -14.584 -14.450 1.00 81.31 80 ASN A CA 1
ATOM 631 C C . ASN A 1 80 ? -3.035 -13.641 -15.021 1.00 81.31 80 ASN A C 1
ATOM 633 O O . ASN A 1 80 ? -3.243 -12.553 -14.488 1.00 81.31 80 ASN A O 1
ATOM 637 N N . PRO A 1 81 ? -3.781 -14.040 -16.070 1.00 71.88 81 PRO A N 1
ATOM 638 C CA . PRO A 1 81 ? -4.927 -13.268 -16.551 1.00 71.88 81 PRO A CA 1
ATOM 639 C C . PRO A 1 81 ? -6.132 -13.355 -15.589 1.00 71.88 81 PRO A C 1
ATOM 641 O O . PRO A 1 81 ? -7.259 -13.132 -16.022 1.00 71.88 81 PRO A O 1
ATOM 644 N N . GLY A 1 82 ? -5.909 -13.773 -14.333 1.00 67.19 82 GLY A N 1
ATOM 645 C CA . GLY A 1 82 ? -6.921 -14.183 -13.362 1.00 67.19 82 GLY A CA 1
ATOM 646 C C . GLY A 1 82 ? -8.013 -13.132 -13.120 1.00 67.19 82 GLY A C 1
ATOM 647 O O . GLY A 1 82 ? -7.840 -11.968 -13.479 1.00 67.19 82 GLY A O 1
ATOM 648 N N . PRO A 1 83 ? -9.146 -13.529 -12.511 1.00 61.94 83 PRO A N 1
ATOM 649 C CA . PRO A 1 83 ? -10.426 -12.810 -12.584 1.00 61.94 83 PRO A CA 1
ATOM 650 C C . PRO A 1 83 ? -10.494 -11.445 -11.865 1.00 61.94 83 PRO A C 1
ATOM 652 O O . PRO A 1 83 ? -11.580 -10.881 -11.758 1.00 61.9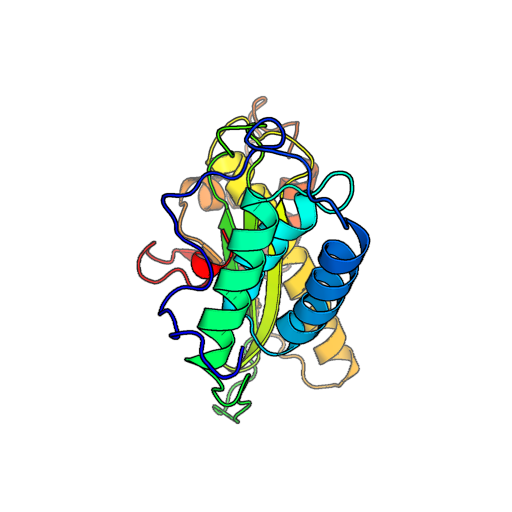4 83 PRO A O 1
ATOM 655 N N . GLY A 1 84 ? -9.373 -10.882 -11.409 1.00 74.44 84 GLY A N 1
ATOM 656 C CA . GLY A 1 84 ? -9.344 -9.664 -10.602 1.00 74.44 84 GLY A CA 1
ATOM 657 C C . GLY A 1 84 ? -9.999 -9.875 -9.234 1.00 74.44 84 GLY A C 1
ATOM 658 O O . GLY A 1 84 ? -10.013 -10.984 -8.696 1.00 74.44 84 GLY A O 1
ATOM 659 N N . LEU A 1 85 ? -10.545 -8.802 -8.665 1.00 87.25 85 LEU A N 1
ATOM 660 C CA . LEU A 1 85 ? -11.214 -8.824 -7.364 1.00 87.25 85 LEU A CA 1
ATOM 661 C C . LEU A 1 85 ? -12.605 -9.453 -7.461 1.00 87.25 85 LEU A C 1
ATOM 663 O O . LEU A 1 85 ? -13.424 -9.054 -8.290 1.00 87.25 85 LEU A O 1
ATOM 667 N N . VAL A 1 86 ? -12.889 -10.403 -6.570 1.00 89.38 86 VAL A N 1
ATOM 668 C CA . VAL A 1 86 ? -14.195 -11.061 -6.471 1.00 89.38 86 VAL A CA 1
ATOM 669 C C . VAL A 1 86 ? -14.859 -10.652 -5.165 1.00 89.38 86 VAL A C 1
ATOM 671 O O . VAL A 1 86 ? -14.411 -11.045 -4.092 1.00 89.38 86 VAL A O 1
ATOM 674 N N . TYR A 1 87 ? -15.953 -9.903 -5.281 1.00 92.25 87 TYR A N 1
ATOM 675 C CA . TYR A 1 87 ? -16.771 -9.485 -4.148 1.00 92.25 87 TYR A CA 1
ATOM 676 C C . TYR A 1 87 ? -17.853 -10.525 -3.844 1.00 92.25 87 TYR A C 1
ATOM 678 O O . TYR A 1 87 ? -18.562 -10.969 -4.752 1.00 92.25 87 TYR A O 1
ATOM 686 N N . ARG A 1 88 ? -17.988 -10.926 -2.578 1.00 93.56 88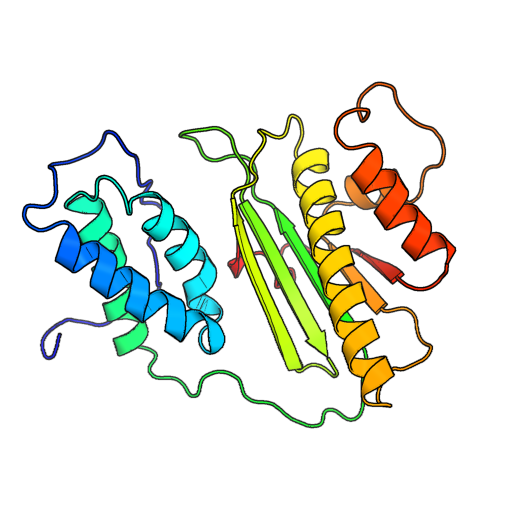 ARG A N 1
ATOM 687 C CA . ARG A 1 88 ? -19.015 -11.866 -2.105 1.00 93.56 88 ARG A CA 1
ATOM 688 C C . ARG A 1 88 ? -19.612 -11.396 -0.788 1.00 93.56 88 ARG A C 1
ATOM 690 O O . ARG A 1 88 ? -18.975 -10.685 -0.019 1.00 93.56 88 ARG A O 1
ATOM 697 N N . ASP A 1 89 ? -20.838 -11.825 -0.527 1.00 93.31 89 ASP A N 1
ATOM 698 C CA . ASP A 1 89 ? -21.447 -11.652 0.785 1.00 93.31 89 ASP A CA 1
ATOM 699 C C . ASP A 1 89 ? -20.973 -12.771 1.720 1.00 93.31 89 ASP A C 1
ATOM 701 O O . ASP A 1 89 ? -21.330 -13.937 1.540 1.00 93.31 89 ASP A O 1
ATOM 705 N N . TYR A 1 90 ? -20.142 -12.409 2.698 1.00 92.50 90 TYR A N 1
ATOM 706 C CA . TYR A 1 90 ? -19.658 -13.302 3.753 1.00 92.50 90 TYR A CA 1
ATOM 707 C C . TYR A 1 90 ? -20.475 -13.173 5.053 1.00 92.50 90 TYR A C 1
ATOM 709 O O . TYR A 1 90 ? -20.075 -13.684 6.100 1.00 92.50 90 TYR A O 1
ATOM 717 N N . GLY A 1 91 ? -21.624 -12.486 5.016 1.00 90.56 91 GLY A N 1
ATOM 718 C CA . GLY A 1 91 ? -22.548 -12.372 6.146 1.00 90.56 91 GLY A CA 1
ATOM 719 C C . GLY A 1 91 ? -22.087 -11.425 7.256 1.00 90.56 91 GLY A C 1
ATOM 720 O O . GLY A 1 91 ? -22.615 -11.479 8.366 1.00 90.56 91 GLY A O 1
ATOM 721 N N . ASN A 1 92 ? -21.102 -10.565 6.991 1.00 89.75 92 ASN A N 1
ATOM 722 C CA . ASN A 1 92 ? -20.641 -9.542 7.924 1.00 89.75 92 ASN A CA 1
ATOM 723 C C . ASN A 1 92 ? -20.224 -8.263 7.183 1.00 89.75 92 ASN A C 1
ATOM 725 O O . ASN A 1 92 ? -19.995 -8.280 5.977 1.00 89.75 92 ASN A O 1
ATOM 729 N N . ARG A 1 93 ? -20.145 -7.145 7.910 1.00 88.69 93 ARG A N 1
ATOM 730 C CA . ARG A 1 93 ? -19.768 -5.824 7.374 1.00 88.69 93 ARG A CA 1
ATOM 731 C C . ARG A 1 93 ? -18.587 -5.218 8.131 1.00 88.69 93 ARG A C 1
ATOM 733 O O . ARG A 1 93 ? -18.402 -4.001 8.131 1.00 88.69 93 ARG A O 1
ATOM 740 N N . ARG A 1 94 ? -17.779 -6.067 8.779 1.00 93.25 94 ARG A N 1
ATOM 741 C CA . ARG A 1 94 ? -16.604 -5.613 9.525 1.00 93.25 94 ARG A CA 1
ATOM 742 C C . ARG A 1 94 ? -15.660 -4.872 8.593 1.00 93.25 94 ARG A C 1
ATOM 744 O O . ARG A 1 94 ? -15.443 -5.297 7.461 1.00 93.25 94 ARG A O 1
ATOM 751 N N . VAL A 1 95 ? -15.098 -3.785 9.102 1.00 95.69 95 VAL A N 1
ATOM 752 C CA . VAL A 1 95 ? -14.034 -3.049 8.427 1.00 95.69 95 VAL A CA 1
ATOM 753 C C . VAL A 1 95 ? -12.725 -3.406 9.111 1.00 95.69 95 VAL A C 1
ATOM 755 O O . VAL A 1 95 ? -12.579 -3.195 10.319 1.00 95.69 95 VAL A O 1
ATOM 758 N N . GLU A 1 96 ? -11.794 -3.959 8.343 1.00 95.50 96 GLU A N 1
ATOM 759 C CA . GLU A 1 96 ? -10.518 -4.468 8.843 1.00 95.50 96 GLU A CA 1
ATOM 760 C C . GLU A 1 96 ? -9.383 -3.944 7.966 1.00 95.50 96 GLU A C 1
ATOM 762 O O . GLU A 1 96 ? -9.497 -3.934 6.746 1.00 95.50 96 GLU A O 1
ATOM 767 N N . GLY A 1 97 ? -8.298 -3.473 8.567 1.00 96.19 97 GLY A N 1
ATOM 768 C CA . GLY A 1 97 ? -7.132 -2.953 7.866 1.00 96.19 97 GLY A CA 1
ATOM 769 C C . GLY A 1 97 ? -5.873 -3.676 8.306 1.00 96.19 97 GLY A C 1
ATOM 770 O O . GLY A 1 97 ? -5.687 -3.911 9.494 1.00 96.19 97 GLY A O 1
ATOM 771 N N . PHE A 1 98 ? -5.002 -3.985 7.359 1.00 95.50 98 PHE A N 1
ATOM 772 C CA . PHE A 1 98 ? -3.661 -4.501 7.593 1.00 95.50 98 PHE A CA 1
ATOM 773 C C . PHE A 1 98 ? -2.665 -3.429 7.183 1.00 95.50 98 PHE A C 1
ATOM 775 O O . PHE A 1 98 ? -2.845 -2.770 6.157 1.00 95.50 98 PHE A O 1
ATOM 782 N N . SER A 1 99 ? -1.633 -3.244 7.994 1.00 93.50 99 SER A N 1
ATOM 783 C CA . SER A 1 99 ? -0.619 -2.221 7.783 1.00 93.50 99 SER A CA 1
ATOM 784 C C . SER A 1 99 ? 0.764 -2.817 7.958 1.00 93.50 99 SER A C 1
ATOM 786 O O . SER A 1 99 ? 0.997 -3.499 8.952 1.00 93.50 99 SER A O 1
ATOM 788 N N . ASP A 1 100 ? 1.668 -2.480 7.045 1.00 91.62 100 ASP A N 1
ATOM 789 C CA . ASP A 1 100 ? 3.077 -2.855 7.109 1.00 91.62 100 ASP A CA 1
ATOM 790 C C . ASP A 1 100 ? 3.980 -1.716 6.594 1.00 91.62 100 ASP A C 1
ATOM 792 O O . ASP A 1 100 ? 3.537 -0.810 5.870 1.00 91.62 100 ASP A O 1
ATOM 796 N N . ALA A 1 101 ? 5.251 -1.731 6.991 1.00 90.00 101 ALA A N 1
ATOM 797 C CA . ALA A 1 101 ? 6.281 -0.899 6.389 1.00 90.00 101 ALA A CA 1
ATOM 798 C C . ALA A 1 101 ? 7.626 -1.616 6.295 1.00 90.00 101 ALA A C 1
ATOM 800 O O . ALA A 1 101 ? 8.143 -2.117 7.293 1.00 90.00 101 ALA A O 1
ATOM 801 N N . ASP A 1 102 ? 8.281 -1.493 5.139 1.00 86.38 102 ASP A N 1
ATOM 802 C CA . ASP A 1 102 ? 9.661 -1.945 5.005 1.00 86.38 102 ASP A CA 1
ATOM 803 C C . ASP A 1 102 ? 10.638 -1.057 5.807 1.00 86.38 102 ASP A C 1
ATOM 805 O O . ASP A 1 102 ? 10.352 0.072 6.248 1.00 86.38 102 ASP A O 1
ATOM 809 N N . TRP A 1 103 ? 11.861 -1.560 5.960 1.00 73.25 103 TRP A N 1
ATOM 810 C CA . TRP A 1 103 ? 12.951 -0.816 6.576 1.00 73.25 103 TRP A CA 1
ATOM 811 C C . TRP A 1 103 ? 13.932 -0.262 5.543 1.00 73.25 103 TRP A C 1
ATOM 813 O O . TRP A 1 103 ? 15.047 -0.761 5.394 1.00 73.25 103 TRP A O 1
ATOM 823 N N . GLY A 1 104 ? 13.531 0.827 4.887 1.00 64.44 104 GLY A N 1
ATOM 824 C CA . GLY A 1 104 ? 14.429 1.773 4.230 1.00 64.44 104 GLY A CA 1
ATOM 825 C C . GLY A 1 104 ? 15.198 1.216 3.028 1.00 64.44 104 GLY A C 1
ATOM 826 O O . GLY A 1 104 ? 16.181 0.486 3.167 1.00 64.44 104 GLY A O 1
ATOM 827 N N . SER A 1 105 ? 14.866 1.698 1.829 1.00 70.88 105 SER A N 1
ATOM 828 C CA . SER A 1 105 ? 15.594 1.328 0.609 1.00 70.88 105 SER A CA 1
ATOM 829 C C . SER A 1 105 ? 17.112 1.582 0.729 1.00 70.88 105 SER A C 1
ATOM 831 O O . SER A 1 105 ? 17.521 2.639 1.219 1.00 70.88 105 SER A O 1
ATOM 833 N N . PRO A 1 106 ? 17.988 0.690 0.221 1.00 66.19 106 PRO A N 1
ATOM 834 C CA . PRO A 1 106 ? 19.436 0.915 0.200 1.00 66.19 106 PRO A CA 1
ATOM 835 C C . PRO A 1 106 ? 19.871 2.200 -0.521 1.00 66.19 106 PRO A C 1
ATOM 837 O O . PRO A 1 106 ? 20.976 2.674 -0.275 1.00 66.19 106 PRO A O 1
ATOM 840 N N . VAL A 1 107 ? 19.016 2.743 -1.398 1.00 70.75 107 VAL A N 1
ATOM 841 C CA . VAL A 1 107 ? 19.314 3.908 -2.242 1.00 70.75 107 VAL A CA 1
ATOM 842 C C . VAL A 1 107 ? 19.117 5.221 -1.483 1.00 70.75 107 VAL A C 1
ATOM 844 O O . VAL A 1 107 ? 20.033 6.032 -1.419 1.00 70.75 107 VAL A O 1
ATOM 847 N N . ASP A 1 108 ? 17.941 5.442 -0.890 1.00 79.06 108 ASP A N 1
ATOM 848 C CA . ASP A 1 108 ? 17.593 6.720 -0.249 1.00 79.06 108 ASP A CA 1
ATOM 849 C C . ASP A 1 108 ? 17.123 6.594 1.205 1.00 79.06 108 ASP A C 1
ATOM 851 O O . ASP A 1 108 ? 16.720 7.588 1.811 1.00 79.06 108 ASP A O 1
ATOM 855 N N . ARG A 1 109 ? 17.207 5.385 1.779 1.00 84.19 109 ARG A N 1
ATOM 856 C CA . ARG A 1 109 ? 16.848 5.048 3.167 1.00 84.19 109 ARG A CA 1
ATOM 857 C C . ARG A 1 109 ? 15.398 5.349 3.539 1.00 84.19 109 ARG A C 1
ATOM 859 O O . ARG A 1 109 ? 15.058 5.355 4.717 1.00 84.19 109 ARG A O 1
ATOM 866 N N . ARG A 1 110 ? 14.528 5.586 2.557 1.00 87.56 110 ARG A N 1
ATOM 867 C CA . ARG A 1 110 ? 13.102 5.822 2.794 1.00 87.56 110 ARG A CA 1
ATOM 868 C C . ARG A 1 110 ? 12.355 4.504 2.771 1.00 87.56 110 ARG A C 1
ATOM 870 O O . ARG A 1 110 ? 12.586 3.695 1.871 1.00 87.56 110 ARG A O 1
ATOM 877 N N . SER A 1 111 ? 11.475 4.330 3.748 1.00 89.44 111 SER A N 1
ATOM 878 C CA . SER A 1 111 ? 10.612 3.160 3.829 1.00 89.44 111 SER A CA 1
ATOM 879 C C . SER A 1 111 ? 9.475 3.212 2.810 1.00 89.44 111 SER A C 1
ATOM 881 O O . SER A 1 111 ? 9.095 4.290 2.345 1.00 89.44 111 SER A O 1
ATOM 883 N N . ILE A 1 112 ? 8.895 2.067 2.504 1.00 90.81 112 ILE A N 1
ATOM 884 C CA . ILE A 1 112 ? 7.670 1.852 1.752 1.00 90.81 112 ILE A CA 1
ATOM 885 C C . ILE A 1 112 ? 6.605 1.447 2.761 1.00 90.81 112 ILE A C 1
ATOM 887 O O . ILE A 1 112 ? 6.826 0.595 3.606 1.00 90.81 112 ILE A O 1
ATOM 891 N N . ILE A 1 113 ? 5.466 2.126 2.706 1.00 92.50 113 ILE A N 1
ATOM 892 C CA . ILE A 1 113 ? 4.269 1.787 3.468 1.00 92.50 113 ILE A CA 1
ATOM 893 C C . ILE A 1 113 ? 3.376 0.946 2.573 1.00 92.50 113 ILE A C 1
ATOM 895 O O . ILE A 1 113 ? 3.077 1.360 1.446 1.00 92.50 113 ILE A O 1
ATOM 899 N N . GLY A 1 114 ? 2.906 -0.166 3.117 1.00 94.06 114 GLY A N 1
ATOM 900 C CA . GLY A 1 114 ? 1.901 -1.027 2.528 1.00 94.06 114 GLY A CA 1
ATOM 901 C C . GLY A 1 114 ? 0.660 -1.085 3.403 1.00 94.06 114 GLY A C 1
ATOM 902 O O . GLY A 1 114 ? 0.756 -1.151 4.628 1.00 94.06 114 GLY A O 1
ATOM 903 N N . TYR A 1 115 ? -0.518 -1.056 2.787 1.00 95.44 115 TYR A N 1
ATOM 904 C CA . TYR A 1 115 ? -1.750 -1.379 3.498 1.00 95.44 115 TYR A CA 1
ATOM 905 C C . TYR A 1 115 ? -2.788 -2.013 2.586 1.00 95.44 115 TYR A C 1
ATOM 907 O O . TYR A 1 115 ? -2.807 -1.781 1.373 1.00 95.44 115 TYR A O 1
ATOM 915 N N . CYS A 1 116 ? -3.713 -2.739 3.205 1.00 96.38 116 CYS A N 1
ATOM 916 C CA . CYS A 1 116 ? -4.962 -3.171 2.598 1.00 96.38 116 CYS A CA 1
ATOM 917 C C . CYS A 1 116 ? -6.118 -3.075 3.595 1.00 96.38 116 CYS A C 1
ATOM 919 O O . CYS A 1 116 ? -5.939 -3.249 4.795 1.00 96.38 116 CYS A O 1
ATOM 921 N N . VAL A 1 117 ? -7.307 -2.762 3.087 1.00 97.12 117 VAL A N 1
ATOM 922 C CA . VAL A 1 117 ? -8.541 -2.588 3.853 1.00 97.12 117 VAL A CA 1
ATOM 923 C C . VAL A 1 117 ? -9.623 -3.473 3.262 1.00 97.12 117 VAL A C 1
ATOM 925 O O . VAL A 1 117 ? -9.879 -3.453 2.054 1.00 97.12 117 VAL A O 1
ATOM 928 N N . PHE A 1 118 ? -10.283 -4.207 4.143 1.00 96.44 118 PHE A N 1
ATOM 929 C CA . PHE A 1 118 ? -11.364 -5.123 3.861 1.00 96.44 118 PHE A CA 1
ATOM 930 C C . PHE A 1 118 ? -12.679 -4.598 4.435 1.00 96.44 118 PHE A C 1
ATOM 932 O O . PHE A 1 118 ? -12.707 -3.997 5.509 1.00 96.44 118 PHE A O 1
ATOM 939 N N . VAL A 1 119 ? -13.773 -4.858 3.721 1.00 95.75 119 VAL A N 1
ATOM 940 C CA . VAL A 1 119 ? -15.147 -4.669 4.195 1.00 95.75 119 VAL A CA 1
ATOM 941 C C . VAL A 1 119 ? -15.895 -5.977 3.994 1.00 95.75 119 VAL A C 1
ATOM 943 O O . VAL A 1 119 ? -16.076 -6.425 2.860 1.00 95.75 119 VAL A O 1
ATOM 946 N N . GLY A 1 120 ? -16.311 -6.604 5.092 1.00 94.19 120 GLY A N 1
ATOM 947 C CA . GLY A 1 120 ? -16.991 -7.897 5.053 1.00 94.19 120 GLY A CA 1
ATOM 948 C C . GLY A 1 120 ? -16.170 -8.961 4.330 1.00 94.19 120 GLY A C 1
ATOM 949 O O . GLY A 1 120 ? -16.678 -9.572 3.400 1.00 94.19 120 GLY A O 1
ATOM 950 N N . ASP A 1 121 ? -14.887 -9.097 4.678 1.00 94.00 121 ASP A N 1
ATOM 951 C CA . ASP A 1 121 ? -13.916 -10.014 4.052 1.00 94.00 121 ASP A CA 1
ATOM 952 C C . ASP A 1 121 ? -13.629 -9.760 2.556 1.00 94.00 121 ASP A C 1
ATOM 954 O O . ASP A 1 121 ? -12.979 -10.563 1.885 1.00 94.00 121 ASP A O 1
ATOM 958 N N . ASN A 1 122 ? -14.055 -8.614 2.018 1.00 94.88 122 ASN A N 1
ATOM 959 C CA . ASN A 1 122 ? -13.728 -8.201 0.659 1.00 94.88 122 ASN A CA 1
ATOM 960 C C . ASN A 1 122 ? -12.697 -7.077 0.643 1.00 94.88 122 ASN A C 1
ATOM 962 O O . ASN A 1 122 ? -12.905 -6.053 1.286 1.00 94.88 122 ASN A O 1
ATOM 966 N N . LEU A 1 123 ? -11.630 -7.224 -0.140 1.00 95.25 123 LEU A N 1
ATOM 967 C CA . LEU A 1 123 ? -10.607 -6.193 -0.310 1.00 95.25 123 LEU A CA 1
ATOM 968 C C . LEU A 1 123 ? -11.169 -4.991 -1.089 1.00 95.25 123 LEU A C 1
ATOM 970 O O . LEU A 1 123 ? -11.546 -5.148 -2.247 1.00 95.25 123 LEU A O 1
ATOM 974 N N . VAL A 1 124 ? -11.199 -3.802 -0.479 1.00 95.38 124 VAL A N 1
ATOM 975 C CA . VAL A 1 124 ? -11.797 -2.587 -1.079 1.00 95.38 124 VAL A CA 1
ATOM 976 C C . VAL A 1 124 ? -10.821 -1.427 -1.268 1.00 95.38 124 VAL A C 1
ATOM 978 O O . VAL A 1 124 ? -11.059 -0.567 -2.113 1.00 95.38 124 VAL A O 1
ATOM 981 N N . SER A 1 125 ? -9.736 -1.372 -0.492 1.00 96.12 125 SER A N 1
ATOM 982 C CA . SER A 1 125 ? -8.694 -0.347 -0.626 1.00 96.12 125 SER A CA 1
ATOM 983 C C . SER A 1 125 ? -7.330 -0.953 -0.330 1.00 96.12 125 SER A C 1
ATOM 985 O O . SER A 1 125 ? -7.207 -1.841 0.508 1.00 96.12 125 SER A O 1
ATOM 987 N N . TRP A 1 126 ? -6.303 -0.509 -1.043 1.00 96.50 126 TRP A N 1
ATOM 988 C CA . TRP A 1 126 ? -4.926 -0.952 -0.852 1.00 96.50 126 TRP A CA 1
ATOM 989 C C . TRP A 1 126 ? -3.956 0.074 -1.419 1.00 96.50 126 TRP A C 1
ATOM 991 O O . TRP A 1 126 ? -4.299 0.889 -2.285 1.00 96.50 126 TRP A O 1
ATOM 1001 N N . LYS A 1 127 ? -2.714 0.033 -0.940 1.00 95.31 127 LYS A N 1
ATOM 1002 C CA . LYS A 1 127 ? -1.665 0.934 -1.407 1.00 95.31 127 LYS A CA 1
ATOM 1003 C C . LYS A 1 127 ? -0.289 0.388 -1.096 1.00 95.31 127 LYS A C 1
ATOM 1005 O O . LYS A 1 127 ? -0.067 -0.171 -0.034 1.00 95.31 127 LYS A O 1
ATOM 1010 N N . SER A 1 128 ? 0.639 0.699 -1.992 1.00 94.81 128 SER A N 1
ATOM 1011 C CA . SER A 1 128 ? 2.074 0.706 -1.727 1.00 94.81 128 SER A CA 1
ATOM 1012 C C . SER A 1 128 ? 2.592 2.115 -1.991 1.00 94.81 128 SER A C 1
ATOM 1014 O O . SER A 1 128 ? 2.309 2.701 -3.046 1.00 94.81 128 SER A O 1
ATOM 1016 N N . LYS A 1 129 ? 3.288 2.716 -1.025 1.00 91.12 129 LYS A N 1
ATOM 1017 C CA . LYS A 1 129 ? 3.760 4.097 -1.139 1.00 91.12 129 LYS A CA 1
ATOM 1018 C C . LYS A 1 129 ? 5.062 4.321 -0.390 1.00 91.12 129 LYS A C 1
ATOM 1020 O O . LYS A 1 129 ? 5.138 4.169 0.822 1.00 91.12 129 LYS A O 1
ATOM 1025 N N . LYS A 1 130 ? 6.050 4.855 -1.102 1.00 90.44 130 LYS A N 1
ATOM 1026 C CA . LYS A 1 130 ? 7.291 5.346 -0.503 1.00 90.44 130 LYS A CA 1
ATOM 1027 C C . LYS A 1 130 ? 7.041 6.537 0.427 1.00 90.44 130 LYS A C 1
ATOM 1029 O O . LYS A 1 130 ? 6.401 7.519 0.034 1.00 90.44 130 LYS A O 1
ATOM 1034 N N . GLN A 1 131 ? 7.581 6.474 1.638 1.00 88.12 131 GLN A N 1
ATOM 1035 C CA . GLN A 1 131 ? 7.524 7.557 2.608 1.00 88.12 131 GLN A CA 1
ATOM 1036 C C . GLN A 1 131 ? 8.296 8.780 2.093 1.00 88.12 131 GLN A C 1
ATOM 1038 O O . GLN A 1 131 ? 9.372 8.640 1.508 1.00 88.12 131 GLN A O 1
ATOM 1043 N N . PRO A 1 132 ? 7.789 10.003 2.317 1.00 86.50 132 PRO A N 1
ATOM 1044 C CA . PRO A 1 132 ? 8.498 11.219 1.922 1.00 86.50 132 PRO A CA 1
ATOM 1045 C C . PRO A 1 132 ? 9.731 11.497 2.796 1.00 86.50 132 PRO A C 1
ATOM 1047 O O . PRO A 1 132 ? 10.647 12.193 2.359 1.00 86.50 132 PRO A O 1
ATOM 1050 N N . VAL A 1 133 ? 9.760 10.956 4.017 1.00 85.75 133 VAL A N 1
ATOM 1051 C CA . VAL A 1 133 ? 10.788 11.198 5.034 1.00 85.75 133 VAL A CA 1
ATOM 1052 C C . VAL A 1 133 ? 11.470 9.879 5.398 1.00 85.75 133 VAL A C 1
ATOM 1054 O O . VAL A 1 133 ? 10.841 8.825 5.401 1.00 85.75 133 VAL A O 1
ATOM 1057 N N . VAL A 1 134 ? 12.765 9.946 5.709 1.00 86.75 134 VAL A N 1
ATOM 1058 C CA . VAL A 1 134 ? 13.550 8.810 6.213 1.00 86.75 134 VAL A CA 1
ATOM 1059 C C . VAL A 1 134 ? 13.162 8.529 7.664 1.00 86.75 134 VAL A C 1
ATOM 1061 O O . VAL A 1 134 ? 13.243 9.427 8.505 1.00 86.75 134 VAL A O 1
ATOM 1064 N N . ALA A 1 135 ? 12.747 7.297 7.953 1.00 84.19 135 ALA A N 1
ATOM 1065 C CA . ALA A 1 135 ? 12.486 6.846 9.314 1.00 84.19 135 ALA A CA 1
ATOM 1066 C C . ALA A 1 135 ? 13.801 6.567 10.059 1.00 84.19 135 ALA A C 1
ATOM 1068 O O . ALA A 1 135 ? 14.791 6.134 9.470 1.00 84.19 135 ALA A O 1
ATOM 1069 N N . ARG A 1 136 ? 13.824 6.831 11.367 1.00 83.75 136 ARG A N 1
ATOM 1070 C CA . ARG A 1 136 ? 14.998 6.647 12.236 1.00 83.75 136 ARG A CA 1
ATOM 1071 C C . ARG A 1 136 ? 14.927 5.376 13.082 1.00 83.75 136 ARG A C 1
ATOM 1073 O O . ARG A 1 136 ? 15.937 4.994 13.667 1.00 83.75 136 ARG A O 1
ATOM 1080 N N . SER A 1 137 ? 13.774 4.707 13.130 1.00 81.06 137 SER A N 1
ATOM 1081 C CA . SER A 1 137 ? 13.610 3.360 13.692 1.00 81.06 137 SER A CA 1
ATOM 1082 C C . SER A 1 137 ? 12.498 2.581 12.983 1.00 81.06 137 SER A C 1
ATOM 1084 O O . SER A 1 137 ? 11.576 3.192 12.450 1.00 81.06 137 SER A O 1
ATOM 1086 N N . ILE A 1 138 ? 12.560 1.244 13.005 1.00 81.50 138 ILE A N 1
ATOM 1087 C CA . ILE A 1 138 ? 11.524 0.369 12.412 1.00 81.50 138 ILE A CA 1
ATOM 1088 C C . ILE A 1 138 ? 10.145 0.703 12.993 1.00 81.50 138 ILE A C 1
ATOM 1090 O O . ILE A 1 138 ? 9.169 0.875 12.271 1.00 81.50 138 ILE A O 1
ATOM 1094 N N . ALA A 1 139 ? 10.093 0.930 14.308 1.00 82.25 139 ALA A N 1
ATOM 1095 C CA . ALA A 1 139 ? 8.874 1.360 14.979 1.00 82.25 139 ALA A CA 1
ATOM 1096 C C . ALA A 1 139 ? 8.314 2.678 14.410 1.00 82.25 139 ALA A C 1
ATOM 1098 O O . ALA A 1 139 ? 7.106 2.846 14.360 1.00 82.25 139 ALA A O 1
ATOM 1099 N N . GLU A 1 140 ? 9.158 3.618 13.973 1.00 83.06 140 GLU A N 1
ATOM 1100 C CA . GLU A 1 140 ? 8.702 4.867 13.355 1.00 83.06 140 GLU A CA 1
ATOM 1101 C C . GLU A 1 140 ? 8.099 4.641 11.964 1.00 83.06 140 GLU A C 1
ATOM 1103 O O . GLU A 1 140 ? 7.049 5.212 11.661 1.00 83.06 140 GLU A O 1
ATOM 1108 N N . SER A 1 141 ? 8.750 3.839 11.112 1.00 87.00 141 SER A N 1
ATOM 1109 C CA . SER A 1 141 ? 8.239 3.562 9.764 1.00 87.00 141 SER A CA 1
ATOM 1110 C C . SER A 1 141 ? 6.901 2.838 9.824 1.00 87.00 141 SER A C 1
ATOM 1112 O O . SER A 1 141 ? 5.969 3.238 9.125 1.00 87.00 141 SER A O 1
ATOM 1114 N N . GLU A 1 142 ? 6.785 1.851 10.706 1.00 86.44 142 GLU A N 1
ATOM 1115 C CA . GLU A 1 142 ? 5.545 1.114 10.922 1.00 86.44 142 GLU A CA 1
ATOM 1116 C C . GLU A 1 142 ? 4.450 1.952 11.575 1.00 86.44 142 GLU A C 1
ATOM 1118 O O . GLU A 1 142 ? 3.286 1.865 11.189 1.00 86.44 142 GLU A O 1
ATOM 1123 N N . TYR A 1 143 ? 4.792 2.832 12.518 1.00 85.69 143 TYR A N 1
ATOM 1124 C CA . TYR A 1 143 ? 3.787 3.710 13.114 1.00 85.69 143 TYR A CA 1
ATOM 1125 C C . TYR A 1 143 ? 3.205 4.684 12.084 1.00 85.69 143 TYR A C 1
ATOM 1127 O O . TYR A 1 143 ? 2.001 4.938 12.057 1.00 85.69 143 TYR A O 1
ATOM 1135 N N . ARG A 1 144 ? 4.039 5.202 11.177 1.00 88.06 144 ARG A N 1
ATOM 1136 C CA . ARG A 1 144 ? 3.549 6.006 10.050 1.00 88.06 144 ARG A CA 1
ATOM 1137 C C . ARG A 1 144 ? 2.644 5.200 9.128 1.00 88.06 144 ARG A C 1
ATOM 1139 O O . ARG A 1 144 ? 1.634 5.736 8.676 1.00 88.06 144 ARG A O 1
ATOM 1146 N N . ALA A 1 145 ? 2.970 3.934 8.865 1.00 90.31 14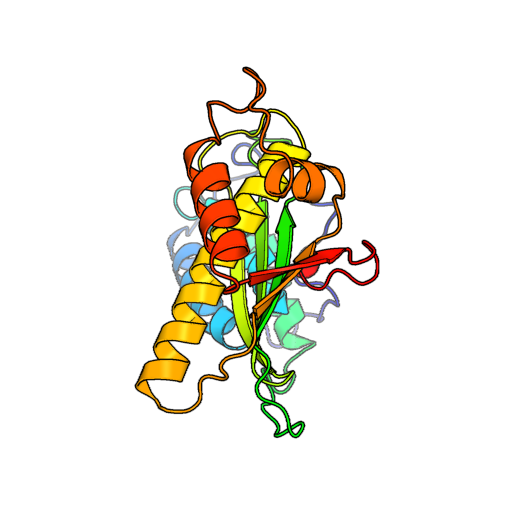5 ALA A N 1
ATOM 1147 C CA . ALA A 1 145 ? 2.071 3.044 8.136 1.00 90.31 145 ALA A CA 1
ATOM 1148 C C . ALA A 1 145 ? 0.719 2.933 8.846 1.00 90.31 145 ALA A C 1
ATOM 1150 O O . ALA A 1 145 ? -0.314 3.189 8.232 1.00 90.31 145 ALA A O 1
ATOM 1151 N N . MET A 1 146 ? 0.731 2.697 10.160 1.00 90.38 146 MET A N 1
ATOM 1152 C CA . MET A 1 146 ? -0.474 2.622 10.986 1.00 90.38 146 MET A CA 1
ATOM 1153 C C . MET A 1 146 ? -1.327 3.894 10.895 1.00 90.38 146 MET A C 1
ATOM 1155 O O . MET A 1 146 ? -2.549 3.808 10.759 1.00 90.38 146 MET A O 1
ATOM 1159 N N . ALA A 1 147 ? -0.706 5.075 10.931 1.00 91.06 147 ALA A N 1
ATOM 1160 C CA . ALA A 1 147 ? -1.406 6.351 10.794 1.00 91.06 147 ALA A CA 1
ATOM 1161 C C . ALA A 1 147 ? -2.041 6.522 9.406 1.00 91.06 147 ALA A C 1
ATOM 1163 O O . ALA A 1 147 ? -3.206 6.911 9.302 1.00 91.06 147 ALA A O 1
ATOM 1164 N N . HIS A 1 148 ? -1.321 6.157 8.343 1.00 92.81 148 HIS A N 1
ATOM 1165 C CA . HIS A 1 148 ? -1.859 6.156 6.983 1.00 92.81 148 HIS A CA 1
ATOM 1166 C C . HIS A 1 148 ? -3.043 5.192 6.826 1.00 92.81 148 HIS A C 1
ATOM 1168 O O . HIS A 1 148 ? -4.085 5.589 6.303 1.00 92.81 148 HIS A O 1
ATOM 1174 N N . THR A 1 149 ? -2.919 3.967 7.333 1.00 94.69 149 THR A N 1
ATOM 1175 C CA . THR A 1 149 ? -3.991 2.962 7.303 1.00 94.69 149 THR A CA 1
ATOM 1176 C C . THR A 1 149 ? -5.198 3.411 8.128 1.00 94.69 149 THR A C 1
ATOM 1178 O O . THR A 1 149 ? -6.339 3.233 7.713 1.00 94.69 149 THR A O 1
ATOM 1181 N N . THR A 1 150 ? -4.969 4.086 9.258 1.00 94.31 150 THR A N 1
ATOM 1182 C CA . THR A 1 150 ? -6.029 4.676 10.091 1.00 94.31 150 THR A CA 1
ATOM 1183 C C . THR A 1 150 ? -6.828 5.740 9.335 1.00 94.31 150 THR A C 1
ATOM 1185 O O . THR A 1 150 ? -8.057 5.740 9.404 1.00 94.31 150 THR A O 1
ATOM 1188 N N . CYS A 1 151 ? -6.169 6.622 8.576 1.00 94.44 151 CYS A N 1
ATOM 1189 C CA . CYS A 1 151 ? -6.862 7.597 7.727 1.00 94.44 151 CYS A CA 1
ATOM 1190 C C . CYS A 1 151 ? -7.785 6.916 6.707 1.00 94.44 151 CYS A C 1
ATOM 1192 O O . CYS A 1 151 ? -8.920 7.347 6.513 1.00 94.44 151 CYS A O 1
ATOM 1194 N N . GLU A 1 152 ? -7.309 5.845 6.079 1.00 96.19 152 GLU A N 1
ATOM 1195 C CA . GLU A 1 152 ? -8.060 5.105 5.061 1.00 96.19 152 GLU A CA 1
ATOM 1196 C C . GLU A 1 152 ? -9.240 4.343 5.661 1.00 96.19 152 GLU A C 1
ATOM 1198 O O . GLU A 1 152 ? -10.345 4.412 5.130 1.00 96.19 152 GLU A O 1
ATOM 1203 N N . LEU A 1 153 ? -9.054 3.710 6.822 1.00 95.75 153 LEU A N 1
ATOM 1204 C CA . LEU A 1 153 ? -10.143 3.101 7.587 1.00 95.75 153 LEU A CA 1
ATOM 1205 C C . LEU A 1 153 ? -11.236 4.124 7.918 1.00 95.75 153 LEU A C 1
ATOM 1207 O O . LEU A 1 153 ? -12.419 3.875 7.687 1.00 95.75 153 LEU A O 1
ATOM 1211 N N . MET A 1 154 ? -10.847 5.303 8.408 1.00 95.38 154 MET A N 1
ATOM 1212 C CA . MET A 1 154 ? -11.788 6.383 8.708 1.00 95.38 154 MET A CA 1
ATOM 1213 C C . MET A 1 154 ? -12.551 6.850 7.466 1.00 95.38 154 MET A C 1
ATOM 1215 O O . MET A 1 154 ? -13.762 7.062 7.546 1.00 95.38 154 MET A O 1
ATOM 1219 N N . TRP A 1 155 ? -11.871 6.973 6.325 1.00 96.00 155 TRP A N 1
ATOM 1220 C CA . TRP A 1 155 ? -12.507 7.332 5.059 1.00 96.00 155 TRP A CA 1
ATOM 1221 C C . TRP A 1 155 ? -13.513 6.266 4.602 1.00 96.00 155 TRP A C 1
ATOM 1223 O O . TRP A 1 155 ? -14.660 6.601 4.303 1.00 96.00 155 TRP A O 1
ATOM 1233 N N . VAL A 1 156 ? -13.132 4.982 4.632 1.00 95.62 156 VAL A N 1
ATOM 1234 C CA . VAL A 1 156 ? -14.025 3.861 4.283 1.00 95.62 156 VAL A CA 1
ATOM 1235 C C . VAL A 1 156 ? -15.245 3.833 5.203 1.00 95.62 156 VAL A C 1
ATOM 1237 O O . VAL A 1 156 ? -16.372 3.723 4.725 1.00 95.62 156 VAL A O 1
ATOM 1240 N N . ARG A 1 157 ? -15.062 3.991 6.518 1.00 93.81 157 ARG A N 1
ATOM 1241 C CA . ARG A 1 157 ? -16.180 4.033 7.471 1.00 93.81 157 ARG A CA 1
ATOM 1242 C C . ARG A 1 157 ? -17.111 5.208 7.226 1.00 93.81 157 ARG A C 1
ATOM 1244 O O . ARG A 1 157 ? -18.325 5.025 7.294 1.00 93.81 157 ARG A O 1
ATOM 1251 N N . GLN A 1 158 ? -16.572 6.393 6.948 1.00 94.31 158 GLN A N 1
ATOM 1252 C CA . GLN A 1 158 ? -17.386 7.565 6.632 1.00 94.31 158 GLN A CA 1
ATOM 1253 C C . GLN A 1 158 ? -18.233 7.315 5.379 1.00 94.31 158 GLN A C 1
ATOM 1255 O O . GLN A 1 158 ? -19.445 7.517 5.414 1.00 94.31 158 GLN A O 1
ATOM 1260 N N . LEU A 1 159 ? -17.626 6.771 4.321 1.00 95.19 159 LEU A N 1
ATOM 1261 C CA . LEU A 1 159 ? -18.330 6.398 3.095 1.00 95.19 159 LEU A CA 1
ATOM 1262 C C . LEU A 1 159 ? -19.443 5.371 3.367 1.00 95.19 159 LEU A C 1
ATOM 1264 O O . LEU A 1 159 ? -20.579 5.552 2.935 1.00 95.19 159 LEU A O 1
ATOM 1268 N N . LEU A 1 160 ? -19.153 4.312 4.130 1.00 93.88 160 LEU A N 1
ATOM 1269 C CA . LEU A 1 160 ? -20.159 3.319 4.526 1.00 93.88 160 LEU A CA 1
ATOM 1270 C C . LEU A 1 160 ? -21.283 3.937 5.367 1.00 93.88 160 LEU A C 1
ATOM 1272 O O . LEU A 1 160 ? -22.433 3.515 5.250 1.00 93.88 160 LEU A O 1
ATOM 1276 N N . THR A 1 161 ? -20.973 4.934 6.197 1.00 93.69 161 THR A N 1
ATOM 1277 C CA . THR A 1 161 ? -21.957 5.631 7.039 1.00 93.69 161 THR A CA 1
ATOM 1278 C C . THR A 1 161 ? -22.920 6.433 6.178 1.00 93.69 161 THR A C 1
ATOM 1280 O O . THR A 1 161 ? -24.130 6.313 6.343 1.00 93.69 161 THR A O 1
ATOM 1283 N N . GLU A 1 162 ? -22.398 7.187 5.211 1.00 95.12 162 GLU A N 1
ATOM 1284 C CA . GLU A 1 162 ? -23.203 7.972 4.268 1.00 95.12 162 GLU A CA 1
ATOM 1285 C C . GLU A 1 162 ? -24.101 7.091 3.394 1.00 95.12 162 GLU A C 1
ATOM 1287 O O . GLU A 1 162 ? -25.227 7.471 3.077 1.00 95.12 162 GLU A O 1
ATOM 1292 N N . MET A 1 163 ? -23.643 5.884 3.059 1.00 93.38 163 MET A N 1
ATOM 1293 C CA . MET A 1 163 ? -24.445 4.903 2.327 1.00 93.38 163 MET A CA 1
ATOM 1294 C C . MET A 1 163 ? -25.429 4.117 3.217 1.00 93.38 163 MET A C 1
ATOM 1296 O O . MET A 1 163 ? -26.214 3.329 2.694 1.00 93.38 163 MET A O 1
ATOM 1300 N N . GLY A 1 164 ? -25.405 4.297 4.543 1.00 91.38 164 GLY A N 1
ATOM 1301 C CA . GLY A 1 164 ? -26.285 3.593 5.486 1.00 91.38 164 GLY A CA 1
ATOM 1302 C C . GLY A 1 164 ? -25.881 2.144 5.797 1.00 91.38 164 GLY A C 1
ATOM 1303 O O . GLY A 1 164 ? -26.707 1.365 6.269 1.00 91.38 164 GLY A O 1
ATOM 1304 N N . PHE A 1 165 ? -24.624 1.770 5.537 1.00 87.62 165 PHE A N 1
ATOM 1305 C CA . PHE A 1 165 ? -24.081 0.422 5.759 1.00 87.62 165 PHE A CA 1
ATOM 1306 C C . PHE A 1 165 ? -23.109 0.320 6.938 1.00 87.62 165 PHE A C 1
ATOM 1308 O O . PHE A 1 165 ? -22.689 -0.791 7.257 1.00 87.62 165 PHE A O 1
ATOM 1315 N N . ALA A 1 166 ? -22.720 1.437 7.558 1.00 84.31 166 ALA A N 1
ATOM 1316 C CA . ALA A 1 166 ? -21.736 1.409 8.633 1.00 84.31 166 ALA A CA 1
ATOM 1317 C C . ALA A 1 166 ? -22.268 0.734 9.898 1.00 84.31 166 ALA A C 1
ATOM 1319 O O . ALA A 1 166 ? -23.329 1.083 10.418 1.00 84.31 166 ALA A O 1
ATOM 1320 N N . ASP A 1 167 ? -21.450 -0.163 10.435 1.00 82.38 167 ASP A N 1
ATOM 1321 C CA . ASP A 1 167 ? -21.662 -0.737 11.752 1.00 82.38 167 ASP A CA 1
ATOM 1322 C C . ASP A 1 167 ? -21.138 0.206 12.848 1.00 82.38 167 ASP A C 1
ATOM 1324 O O . ASP A 1 167 ? -20.183 0.972 12.671 1.00 82.38 167 ASP A O 1
ATOM 1328 N N . ALA A 1 168 ? -21.752 0.129 14.030 1.00 82.75 168 ALA A N 1
ATOM 1329 C CA . ALA A 1 168 ? -21.295 0.869 15.207 1.00 82.75 168 ALA A CA 1
ATOM 1330 C C . ALA A 1 168 ? -19.985 0.307 15.792 1.00 82.75 168 ALA A C 1
ATOM 1332 O O . ALA A 1 168 ? -19.324 0.989 16.577 1.00 82.75 168 ALA A O 1
ATOM 1333 N N . SER A 1 169 ? -19.602 -0.918 15.417 1.00 88.25 169 SER A N 1
ATOM 1334 C CA . SER A 1 169 ? -18.417 -1.592 15.944 1.00 88.25 169 SER A CA 1
ATOM 1335 C C . SER A 1 169 ? -17.117 -0.843 15.615 1.00 88.25 169 SER A C 1
ATOM 1337 O O . SER A 1 169 ? -17.012 -0.211 14.558 1.00 88.25 169 SER A O 1
ATOM 1339 N N . PRO A 1 170 ? -16.096 -0.932 16.484 1.00 92.50 170 PRO A N 1
ATOM 1340 C CA . PRO A 1 170 ? -14.755 -0.465 16.156 1.00 92.50 170 PRO A CA 1
ATOM 1341 C C . PRO A 1 170 ? -14.207 -1.191 14.920 1.00 92.50 170 PRO A C 1
ATOM 1343 O O . PRO A 1 170 ? -14.410 -2.396 14.764 1.00 92.50 170 PRO A O 1
ATOM 1346 N N . MET A 1 171 ? -13.493 -0.467 14.060 1.00 95.50 171 MET A N 1
ATOM 1347 C CA . MET A 1 171 ? -12.758 -1.060 12.939 1.00 95.50 171 MET A CA 1
ATOM 1348 C C . MET A 1 171 ? -11.513 -1.768 13.461 1.00 95.50 171 MET A C 1
ATOM 1350 O O . MET A 1 171 ? -10.904 -1.295 14.420 1.00 95.50 171 MET A O 1
ATOM 1354 N N . GLN A 1 172 ? -11.118 -2.872 12.840 1.00 94.75 172 GLN A N 1
ATOM 1355 C CA . GLN A 1 172 ? -9.942 -3.624 13.274 1.00 94.75 172 GLN A CA 1
ATOM 1356 C C . GLN A 1 172 ? -8.716 -3.171 12.490 1.00 94.75 172 GLN A C 1
ATOM 1358 O O . GLN A 1 172 ? -8.769 -3.046 11.271 1.00 94.75 172 GLN A O 1
ATOM 1363 N N . LEU A 1 173 ? -7.617 -2.913 13.186 1.00 93.75 173 LEU A N 1
ATOM 1364 C CA . LEU A 1 173 ? -6.333 -2.580 12.589 1.00 93.75 173 LEU A CA 1
ATOM 1365 C C . LEU A 1 173 ? -5.292 -3.598 13.054 1.00 93.75 173 LEU A C 1
ATOM 1367 O O . LEU A 1 173 ? -5.009 -3.697 14.250 1.00 93.75 173 LEU A O 1
ATOM 1371 N N . TRP A 1 174 ? -4.765 -4.345 12.089 1.00 91.88 174 TRP A N 1
ATOM 1372 C CA . TRP A 1 174 ? -3.814 -5.436 12.239 1.00 91.88 174 TRP A CA 1
ATOM 1373 C C . TRP A 1 174 ? -2.394 -4.986 11.873 1.00 91.88 174 TRP A C 1
ATOM 1375 O O . TRP A 1 174 ? -2.183 -4.299 10.869 1.00 91.88 174 TRP A O 1
ATOM 1385 N N . TYR A 1 175 ? -1.424 -5.387 12.692 1.00 84.56 175 TYR A N 1
ATOM 1386 C CA . TYR A 1 175 ? 0.003 -5.062 12.547 1.00 84.56 175 TYR A CA 1
ATOM 1387 C C . TYR A 1 175 ? 0.876 -6.055 13.316 1.00 84.56 175 TYR A C 1
ATOM 1389 O O . TYR A 1 175 ? 0.405 -6.705 14.248 1.00 84.56 175 TYR A O 1
ATOM 1397 N N . ASP A 1 176 ? 2.145 -6.175 12.956 1.00 81.00 176 ASP A N 1
ATOM 1398 C CA . ASP A 1 176 ? 3.049 -7.196 13.488 1.00 81.00 176 ASP A CA 1
ATOM 1399 C C . ASP A 1 176 ? 4.076 -6.657 14.501 1.00 81.00 176 ASP A C 1
ATOM 1401 O O . ASP A 1 176 ? 4.598 -7.418 15.319 1.00 81.00 176 ASP A O 1
ATOM 1405 N N . ASN A 1 177 ? 4.303 -5.342 14.574 1.00 78.62 177 ASN A N 1
ATOM 1406 C CA . ASN A 1 177 ? 5.216 -4.773 15.567 1.00 78.62 177 ASN A CA 1
ATOM 1407 C C . ASN A 1 177 ? 4.547 -4.336 16.868 1.00 78.62 177 ASN A C 1
ATOM 1409 O O . ASN A 1 177 ? 3.957 -3.258 17.003 1.00 78.62 177 ASN A O 1
ATOM 1413 N N . GLN A 1 178 ? 4.773 -5.138 17.904 1.00 72.00 178 GLN A N 1
ATOM 1414 C CA . GLN A 1 178 ? 4.321 -4.870 19.270 1.00 72.00 178 GLN A CA 1
ATOM 1415 C C . GLN A 1 178 ? 4.835 -3.542 19.848 1.00 72.00 178 GLN A C 1
ATOM 1417 O O . GLN A 1 178 ? 4.165 -2.950 20.697 1.00 72.00 178 GLN A O 1
ATOM 1422 N N . ALA A 1 179 ? 5.986 -3.032 19.394 1.00 67.25 179 ALA A N 1
ATOM 1423 C CA . ALA A 1 179 ? 6.489 -1.740 19.853 1.00 67.25 179 ALA A CA 1
ATOM 1424 C C . ALA A 1 179 ? 5.596 -0.587 19.370 1.00 67.25 179 ALA A C 1
ATOM 1426 O O . ALA A 1 179 ? 5.340 0.341 20.137 1.00 67.25 179 ALA A O 1
ATOM 1427 N N . ALA A 1 180 ? 5.067 -0.661 18.145 1.00 65.06 180 ALA A N 1
ATOM 1428 C CA . ALA A 1 180 ? 4.128 0.331 17.625 1.00 65.06 180 ALA A CA 1
ATOM 1429 C C . ALA A 1 180 ? 2.798 0.309 18.402 1.00 65.06 180 ALA A C 1
ATOM 1431 O O . ALA A 1 180 ? 2.268 1.367 18.748 1.00 65.06 180 ALA A O 1
ATOM 1432 N N . ILE A 1 181 ? 2.322 -0.883 18.786 1.00 68.38 181 ILE A N 1
ATOM 1433 C CA . ILE A 1 181 ? 1.151 -1.065 19.667 1.00 68.38 181 ILE A CA 1
ATOM 1434 C C . ILE A 1 181 ? 1.381 -0.388 21.015 1.00 68.38 181 ILE A C 1
ATOM 1436 O O . ILE A 1 181 ? 0.535 0.362 21.503 1.00 68.38 181 ILE A O 1
ATOM 1440 N N . HIS A 1 182 ? 2.547 -0.630 21.611 1.00 66.44 182 HIS A N 1
ATOM 1441 C CA . HIS A 1 182 ? 2.903 -0.056 22.900 1.00 66.44 182 HIS A CA 1
ATOM 1442 C C . HIS A 1 182 ? 3.027 1.476 22.833 1.00 66.44 182 HIS A C 1
ATOM 1444 O O . HIS A 1 182 ? 2.637 2.169 23.768 1.00 66.44 182 HIS A O 1
ATOM 1450 N N . ILE A 1 183 ? 3.516 2.037 21.721 1.00 65.94 183 ILE A N 1
ATOM 1451 C CA . ILE A 1 183 ? 3.546 3.494 21.504 1.00 65.94 183 ILE A CA 1
ATOM 1452 C C . ILE A 1 183 ? 2.123 4.064 21.374 1.00 65.94 183 ILE A C 1
ATOM 1454 O O . ILE A 1 183 ? 1.828 5.129 21.926 1.00 65.94 183 ILE A O 1
ATOM 1458 N N . ALA A 1 184 ? 1.218 3.358 20.689 1.00 60.84 184 ALA A N 1
ATOM 1459 C CA . ALA A 1 184 ? -0.175 3.782 20.567 1.00 60.84 184 ALA A CA 1
ATOM 1460 C C . ALA A 1 184 ? -0.893 3.799 21.930 1.00 60.84 184 ALA A C 1
ATOM 1462 O O . ALA A 1 184 ? -1.635 4.743 22.216 1.00 60.84 184 ALA A O 1
ATOM 1463 N N . SER A 1 185 ? -0.627 2.805 22.787 1.00 61.56 185 SER A N 1
ATOM 1464 C CA . SER A 1 185 ? -1.299 2.626 24.080 1.00 61.56 185 SER A CA 1
ATOM 1465 C C . SER A 1 185 ? -0.682 3.405 25.250 1.00 61.56 185 SER A C 1
ATOM 1467 O O . SER A 1 185 ? -1.385 3.692 26.220 1.00 61.56 185 SER A O 1
ATOM 1469 N N . ASN A 1 186 ? 0.600 3.782 25.187 1.00 63.88 186 ASN A N 1
ATOM 1470 C CA . ASN A 1 186 ? 1.285 4.431 26.307 1.00 63.88 186 ASN A CA 1
ATOM 1471 C C . ASN A 1 186 ? 1.163 5.970 26.277 1.00 63.88 186 ASN A C 1
ATOM 1473 O O . ASN A 1 186 ? 1.610 6.635 25.343 1.00 63.88 186 ASN A O 1
ATOM 1477 N N . LEU A 1 187 ? 0.580 6.547 27.335 1.00 51.81 187 LEU A N 1
ATOM 1478 C CA . LEU A 1 187 ? 0.387 7.996 27.513 1.00 51.81 187 LEU A CA 1
ATOM 1479 C C . LEU A 1 187 ? 1.692 8.764 27.777 1.00 51.81 187 LEU A C 1
ATOM 1481 O O . LEU A 1 187 ? 1.725 9.985 27.614 1.00 51.81 187 LEU A O 1
ATOM 1485 N N . VAL A 1 188 ? 2.760 8.079 28.198 1.00 49.91 188 VAL A N 1
ATOM 1486 C CA . VAL A 1 188 ? 4.035 8.719 28.530 1.00 49.91 188 VAL A CA 1
ATOM 1487 C C . VAL A 1 188 ? 4.803 9.004 27.243 1.00 49.91 188 VAL A C 1
ATOM 1489 O O . VAL A 1 188 ? 5.415 8.126 26.640 1.00 49.91 188 VAL A O 1
ATOM 1492 N N . PHE A 1 189 ? 4.761 10.266 26.822 1.00 53.12 189 PHE A N 1
ATOM 1493 C CA . PHE A 1 189 ? 5.574 10.779 25.727 1.00 53.12 189 PHE A CA 1
ATOM 1494 C C . PHE A 1 189 ? 7.065 10.618 26.034 1.00 53.12 189 PHE A C 1
ATOM 1496 O O . PHE A 1 189 ? 7.561 11.087 27.059 1.00 53.12 189 PHE A O 1
ATOM 1503 N N . HIS A 1 190 ? 7.803 10.001 25.113 1.00 54.06 190 HIS A N 1
ATOM 1504 C CA . HIS A 1 190 ? 9.260 10.024 25.125 1.00 54.06 190 HIS A CA 1
ATOM 1505 C C . HIS A 1 190 ? 9.750 11.116 24.167 1.00 54.06 190 HIS A C 1
ATOM 1507 O O . HIS A 1 190 ? 9.285 11.208 23.034 1.00 54.06 190 HIS A O 1
ATOM 1513 N N . GLU A 1 191 ? 10.752 11.907 24.567 1.00 48.72 191 GLU A N 1
ATOM 1514 C CA . GLU A 1 191 ? 11.362 12.966 23.734 1.00 48.72 191 GLU A CA 1
ATOM 1515 C C . GLU A 1 191 ? 11.853 12.486 22.349 1.00 48.72 191 GLU A C 1
ATOM 1517 O O . GLU A 1 191 ? 12.113 13.302 21.465 1.00 48.72 191 GLU A O 1
ATOM 1522 N N . ARG A 1 192 ? 11.959 11.165 22.150 1.00 53.91 192 ARG A N 1
ATOM 1523 C CA . ARG A 1 192 ? 12.441 10.489 20.939 1.00 53.91 192 ARG A CA 1
ATOM 1524 C C . ARG A 1 192 ? 11.397 10.316 19.823 1.00 53.91 192 ARG A C 1
ATOM 1526 O O . ARG A 1 192 ? 11.788 9.863 18.755 1.00 53.91 192 ARG A O 1
ATOM 1533 N N . THR A 1 193 ? 10.121 10.667 20.025 1.00 59.84 193 THR A N 1
ATOM 1534 C CA . THR A 1 193 ? 9.043 10.506 19.015 1.00 59.84 193 THR A CA 1
ATOM 1535 C C . THR A 1 193 ? 8.428 11.825 18.532 1.00 59.84 193 THR A C 1
ATOM 1537 O O . THR A 1 193 ? 7.398 11.808 17.864 1.00 59.84 193 THR A O 1
ATOM 1540 N N . LYS A 1 194 ? 9.047 12.980 18.823 1.00 63.06 194 LYS A N 1
ATOM 1541 C CA . LYS A 1 194 ? 8.524 14.315 18.447 1.00 63.06 194 LYS A CA 1
ATOM 1542 C C . LYS A 1 194 ? 8.202 14.454 16.952 1.00 63.06 194 LYS A C 1
ATOM 1544 O O . LYS A 1 194 ? 7.252 15.122 16.572 1.00 63.06 194 LYS A O 1
ATOM 1549 N N . HIS A 1 195 ? 8.975 13.803 16.088 1.00 63.44 195 HIS A N 1
ATO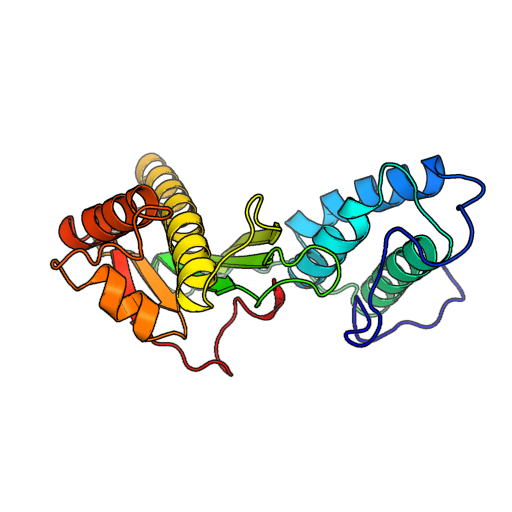M 1550 C CA . HIS A 1 195 ? 8.813 13.855 14.629 1.00 63.44 195 HIS A CA 1
ATOM 1551 C C . HIS A 1 195 ? 7.699 12.950 14.073 1.00 63.44 195 HIS A C 1
ATOM 1553 O O . HIS A 1 195 ? 7.463 12.973 12.868 1.00 63.44 195 HIS A O 1
ATOM 1559 N N . ILE A 1 196 ? 7.026 12.171 14.925 1.00 68.31 196 ILE A N 1
ATOM 1560 C CA . ILE A 1 196 ? 5.799 11.412 14.610 1.00 68.31 196 ILE A CA 1
ATOM 1561 C C . ILE A 1 196 ? 4.669 11.723 15.600 1.00 68.31 196 ILE A C 1
ATOM 1563 O O . ILE A 1 196 ? 3.678 11.009 15.669 1.00 68.31 196 ILE A O 1
ATOM 1567 N N . GLU A 1 197 ? 4.809 12.790 16.389 1.00 69.06 197 GLU A N 1
ATOM 1568 C CA . GLU A 1 197 ? 3.882 13.117 17.472 1.00 69.06 197 GLU A CA 1
ATOM 1569 C C . GLU A 1 197 ? 2.445 13.319 16.975 1.00 69.06 197 GLU A C 1
ATOM 1571 O O . GLU A 1 197 ? 1.509 12.826 17.600 1.00 69.06 197 GLU A O 1
ATOM 1576 N N . VAL A 1 198 ? 2.270 13.994 15.837 1.00 77.44 198 VAL A N 1
ATOM 1577 C CA . VAL A 1 198 ? 0.949 14.223 15.232 1.00 77.44 198 VAL A CA 1
ATOM 1578 C C . VAL A 1 198 ? 0.284 12.903 14.846 1.00 77.44 198 VAL A C 1
ATOM 1580 O O . VAL A 1 198 ? -0.873 12.685 15.199 1.00 77.44 198 VAL A O 1
ATOM 1583 N N . ASP A 1 199 ? 1.028 12.010 14.191 1.00 80.31 199 ASP A N 1
ATOM 1584 C CA . ASP A 1 199 ? 0.547 10.679 13.814 1.00 80.31 199 ASP A CA 1
ATOM 1585 C C . ASP A 1 199 ? 0.160 9.874 15.065 1.00 80.31 199 ASP A C 1
ATOM 1587 O O . ASP A 1 199 ? -0.902 9.250 15.106 1.00 80.31 199 ASP A O 1
ATOM 1591 N N . CYS A 1 200 ? 0.981 9.950 16.121 1.00 77.44 200 CYS A N 1
ATOM 1592 C CA . CYS A 1 200 ? 0.725 9.293 17.403 1.00 77.44 200 CYS A CA 1
ATOM 1593 C C . CYS A 1 200 ? -0.553 9.777 18.082 1.00 77.44 200 CYS A C 1
ATOM 1595 O O . CYS A 1 200 ? -1.372 8.963 18.513 1.00 77.44 200 CYS A O 1
ATOM 1597 N N . HIS A 1 201 ? -0.732 11.094 18.189 1.00 80.38 201 HIS A N 1
ATOM 1598 C CA . HIS A 1 201 ? -1.943 11.665 18.776 1.00 80.38 201 HIS A CA 1
ATOM 1599 C C . HIS A 1 201 ? -3.176 11.308 17.954 1.00 80.38 201 HIS A C 1
ATOM 1601 O O . HIS A 1 201 ? -4.183 10.911 18.533 1.00 80.38 201 HIS A O 1
ATOM 1607 N N . PHE A 1 202 ? -3.086 11.380 16.625 1.00 85.31 202 PHE A N 1
ATOM 1608 C CA . PHE A 1 202 ? -4.196 11.069 15.730 1.00 85.31 202 PHE A CA 1
ATOM 1609 C C . PHE A 1 202 ? -4.687 9.625 15.888 1.00 85.31 202 PHE A C 1
ATOM 1611 O O . PHE A 1 202 ? -5.868 9.405 16.156 1.00 85.31 202 PHE A O 1
ATOM 1618 N N . VAL A 1 203 ? -3.796 8.633 15.778 1.00 87.38 203 VAL A N 1
ATOM 1619 C CA . VAL A 1 203 ? -4.182 7.216 15.912 1.00 87.38 203 VAL A CA 1
ATOM 1620 C C . VAL A 1 203 ? -4.732 6.939 17.310 1.00 87.38 203 VAL A C 1
ATOM 1622 O O . VAL A 1 203 ? -5.778 6.304 17.461 1.00 87.38 203 VAL A O 1
ATOM 1625 N N . ARG A 1 204 ? -4.072 7.467 18.346 1.00 85.00 204 ARG A N 1
ATOM 1626 C CA . ARG A 1 204 ? -4.502 7.307 19.739 1.00 85.00 204 ARG A CA 1
ATOM 1627 C C . ARG A 1 204 ? -5.888 7.887 19.991 1.00 85.00 204 ARG A C 1
ATOM 1629 O O . ARG A 1 204 ? -6.693 7.243 20.658 1.00 85.00 204 ARG A O 1
ATOM 1636 N N . GLU A 1 205 ? -6.177 9.068 19.457 1.00 88.69 205 GLU A N 1
ATOM 1637 C CA . GLU A 1 205 ? -7.488 9.702 19.581 1.00 88.69 205 GLU A CA 1
ATOM 1638 C C . GLU A 1 205 ? -8.591 8.787 19.024 1.00 88.69 205 GLU A C 1
ATOM 1640 O O . GLU A 1 205 ? -9.619 8.590 19.672 1.00 88.69 205 GLU A O 1
ATOM 1645 N N . LYS A 1 206 ? -8.364 8.149 17.865 1.00 92.00 206 LYS A N 1
ATOM 1646 C CA . LYS A 1 206 ? -9.338 7.221 17.258 1.00 92.00 206 LYS A CA 1
ATOM 1647 C C . LYS A 1 206 ? -9.528 5.938 18.057 1.00 92.00 206 LYS A C 1
ATOM 1649 O O . LYS A 1 206 ? -10.650 5.433 18.127 1.00 92.00 206 LYS A O 1
ATOM 1654 N N . ILE A 1 207 ? -8.474 5.444 18.702 1.00 89.69 207 ILE A N 1
ATOM 1655 C CA . ILE A 1 207 ? -8.567 4.307 19.627 1.00 89.69 207 ILE A CA 1
ATOM 1656 C C . ILE A 1 207 ? -9.382 4.697 20.867 1.00 89.69 207 ILE A C 1
ATOM 1658 O O . ILE A 1 207 ? -10.306 3.983 21.248 1.00 89.69 207 ILE A O 1
ATOM 1662 N N . GLN A 1 208 ? -9.100 5.855 21.471 1.00 88.94 208 GLN A N 1
ATOM 1663 C CA . GLN A 1 208 ? -9.815 6.344 22.659 1.00 88.94 208 GLN A CA 1
ATOM 1664 C C . GLN A 1 208 ? -11.294 6.643 22.383 1.00 88.94 208 GLN A C 1
ATOM 1666 O O . GLN A 1 208 ? -12.136 6.416 23.247 1.00 88.94 208 GLN A O 1
ATOM 1671 N N . GLN A 1 209 ? -11.624 7.097 21.172 1.00 91.50 209 GLN A N 1
ATOM 1672 C CA . GLN A 1 209 ? -13.005 7.274 20.706 1.00 91.50 209 GLN A CA 1
ATOM 1673 C C . GLN A 1 209 ? -13.736 5.939 20.462 1.00 91.50 209 GLN A C 1
ATOM 1675 O O . GLN A 1 209 ? -14.925 5.950 20.150 1.00 91.50 209 GLN A O 1
ATOM 1680 N N . GLY A 1 210 ? -13.053 4.792 20.565 1.00 91.00 210 GLY A N 1
ATOM 1681 C CA . GLY A 1 210 ? -13.622 3.478 20.259 1.00 91.00 210 GLY A CA 1
ATOM 1682 C C . GLY A 1 210 ? -13.896 3.270 18.766 1.00 91.00 210 GLY A C 1
ATOM 1683 O O . GLY A 1 210 ? -14.665 2.387 18.395 1.00 91.00 210 GLY A O 1
ATOM 1684 N N . LEU A 1 211 ? -13.292 4.079 17.890 1.00 92.50 211 LEU A N 1
ATOM 1685 C CA . LEU A 1 211 ? -13.477 3.962 16.442 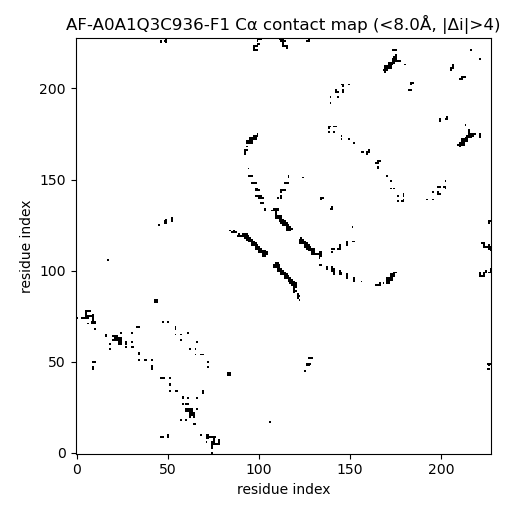1.00 92.50 211 LEU A CA 1
ATOM 1686 C C . LEU A 1 211 ? -12.591 2.873 15.841 1.00 92.50 211 LEU A C 1
ATOM 1688 O O . LEU A 1 211 ? -12.972 2.279 14.829 1.00 92.50 211 LEU A O 1
ATOM 1692 N N . ILE A 1 212 ? -11.437 2.618 16.464 1.00 92.81 212 ILE A N 1
ATOM 1693 C CA . ILE A 1 212 ? -10.443 1.632 16.035 1.00 92.81 212 ILE A CA 1
ATOM 1694 C C . ILE A 1 212 ? -10.063 0.737 17.209 1.00 92.81 212 ILE A C 1
ATOM 1696 O O . ILE A 1 212 ? -9.854 1.198 18.329 1.00 92.81 212 ILE A O 1
ATOM 1700 N N . SER A 1 213 ? -9.965 -0.554 16.929 1.00 91.75 213 SER A N 1
ATOM 1701 C CA . SER A 1 213 ? -9.382 -1.576 17.786 1.00 91.75 213 SER A CA 1
ATOM 1702 C C . SER A 1 213 ? -8.194 -2.211 17.080 1.00 91.75 213 SER A C 1
ATOM 1704 O O . SER A 1 213 ? -8.056 -2.169 15.863 1.00 91.75 213 SER A O 1
ATOM 1706 N N . THR A 1 214 ? -7.286 -2.733 17.877 1.00 90.00 214 THR A N 1
ATOM 1707 C CA . THR A 1 214 ? -5.863 -2.718 17.592 1.00 90.00 214 THR A CA 1
ATOM 1708 C C . THR A 1 214 ? -5.341 -4.111 17.922 1.00 90.00 214 THR A C 1
ATOM 1710 O O . THR A 1 214 ? -5.494 -4.566 19.055 1.00 90.00 214 THR A O 1
ATOM 1713 N N . TYR A 1 215 ? -4.829 -4.831 16.919 1.00 89.56 215 TYR A N 1
ATOM 1714 C CA . TYR A 1 215 ? -4.564 -6.268 17.021 1.00 89.56 215 TYR A CA 1
ATOM 1715 C C . TYR A 1 215 ? -3.210 -6.648 16.438 1.00 89.56 215 TYR A C 1
ATOM 1717 O O . TYR A 1 215 ? -2.803 -6.180 15.379 1.00 89.56 215 TYR A O 1
ATOM 1725 N N . HIS A 1 216 ? -2.526 -7.550 17.134 1.00 88.81 216 HIS A N 1
ATOM 1726 C CA . HIS A 1 216 ? -1.270 -8.103 16.660 1.00 88.81 216 HIS A CA 1
ATOM 1727 C C . HIS A 1 216 ? -1.519 -9.266 15.691 1.00 88.81 216 HIS A C 1
ATOM 1729 O O . HIS A 1 216 ? -2.186 -10.236 16.060 1.00 88.81 216 HIS A O 1
ATOM 1735 N N . VAL A 1 217 ? -0.920 -9.213 14.503 1.00 89.00 217 VAL A N 1
ATOM 1736 C CA . VAL A 1 217 ? -0.846 -10.322 13.540 1.00 89.00 217 VAL A CA 1
ATOM 1737 C C . VAL A 1 217 ? 0.586 -10.852 13.484 1.00 89.00 217 VAL A C 1
ATOM 1739 O O . VAL A 1 217 ? 1.540 -10.125 13.736 1.00 89.00 217 VAL A O 1
ATOM 1742 N N . LYS A 1 218 ? 0.771 -12.146 13.221 1.00 87.88 218 LYS A N 1
ATOM 1743 C CA . LYS A 1 218 ? 2.119 -12.688 12.995 1.00 87.88 218 LYS A CA 1
ATOM 1744 C C . LYS A 1 218 ? 2.600 -12.253 11.612 1.00 87.88 218 LYS A C 1
ATOM 1746 O O . LYS A 1 218 ? 1.805 -12.275 10.684 1.00 87.88 218 LYS A O 1
ATOM 1751 N N . THR A 1 219 ? 3.895 -11.996 11.441 1.00 79.88 219 THR A N 1
ATOM 1752 C CA . THR A 1 219 ? 4.475 -11.595 10.143 1.00 79.88 219 THR A CA 1
ATOM 1753 C C . THR A 1 219 ? 4.086 -12.541 8.994 1.00 79.88 219 THR A C 1
ATOM 1755 O O . THR A 1 219 ? 3.687 -12.095 7.936 1.00 79.88 219 THR A O 1
ATOM 1758 N N . GLY A 1 220 ? 4.053 -13.864 9.205 1.00 82.00 220 GLY A N 1
ATOM 1759 C CA . GLY A 1 220 ? 3.628 -14.810 8.152 1.00 82.00 220 GLY A CA 1
ATOM 1760 C C . GLY A 1 220 ? 2.139 -14.759 7.758 1.00 82.00 220 GLY A C 1
ATOM 1761 O O . GLY A 1 220 ? 1.745 -15.409 6.795 1.00 82.00 220 GLY A O 1
ATOM 1762 N N . GLU A 1 221 ? 1.315 -14.033 8.511 1.00 86.88 221 GLU A N 1
ATOM 1763 C CA . GLU A 1 221 ? -0.122 -13.825 8.281 1.00 86.88 221 GLU A CA 1
ATOM 1764 C C . GLU A 1 221 ? -0.423 -12.355 7.917 1.00 86.88 221 GLU A C 1
ATOM 1766 O O . GLU A 1 221 ? -1.586 -11.974 7.775 1.00 86.88 221 GLU A O 1
ATOM 1771 N N . GLN A 1 222 ? 0.613 -11.521 7.768 1.00 89.38 222 GLN A N 1
ATOM 1772 C CA . GLN A 1 222 ? 0.489 -10.104 7.458 1.00 89.38 222 GLN A CA 1
ATOM 1773 C C . GLN A 1 222 ? 0.172 -9.915 5.970 1.00 89.38 222 GLN A C 1
ATOM 1775 O O . GLN A 1 222 ? 1.024 -10.032 5.093 1.00 89.38 222 GLN A O 1
ATOM 1780 N N . LEU A 1 223 ? -1.089 -9.599 5.670 1.00 91.50 223 LEU A N 1
ATOM 1781 C CA . LEU A 1 223 ? -1.544 -9.403 4.291 1.00 91.50 223 LEU A CA 1
ATOM 1782 C C . LEU A 1 223 ? -0.956 -8.145 3.640 1.00 91.50 223 LEU A C 1
ATOM 1784 O O . LEU A 1 223 ? -1.001 -8.021 2.415 1.00 91.50 223 LEU A O 1
ATOM 1788 N N . ALA A 1 224 ? -0.436 -7.209 4.437 1.00 92.06 224 ALA A N 1
ATOM 1789 C CA . ALA A 1 224 ? 0.150 -5.979 3.927 1.00 92.06 224 ALA A CA 1
ATOM 1790 C C . ALA A 1 224 ? 1.577 -6.147 3.361 1.00 92.06 224 ALA A C 1
ATOM 1792 O O . ALA A 1 224 ? 1.988 -5.289 2.580 1.00 92.06 224 ALA A O 1
ATOM 1793 N N . ASP A 1 225 ? 2.270 -7.257 3.653 1.00 89.38 225 ASP A N 1
ATOM 1794 C CA . ASP A 1 225 ? 3.656 -7.531 3.217 1.00 89.38 225 ASP A CA 1
ATOM 1795 C C . ASP A 1 225 ? 3.819 -7.538 1.691 1.00 89.38 225 ASP A C 1
ATOM 1797 O O . ASP A 1 225 ? 4.870 -7.217 1.151 1.00 89.38 225 ASP A O 1
ATOM 1801 N N . ILE A 1 226 ? 2.767 -7.890 0.946 1.00 89.81 226 ILE A N 1
ATOM 1802 C CA . ILE A 1 226 ? 2.807 -7.849 -0.526 1.00 89.81 226 ILE A CA 1
ATOM 1803 C C . ILE A 1 226 ? 2.937 -6.413 -1.074 1.00 89.81 226 ILE A C 1
ATOM 1805 O O . ILE A 1 226 ? 3.226 -6.217 -2.257 1.00 89.81 226 ILE A O 1
ATOM 1809 N N . PHE A 1 227 ? 2.692 -5.398 -0.241 1.00 91.00 227 PHE A N 1
ATOM 1810 C CA . PHE A 1 227 ? 2.720 -3.990 -0.623 1.00 91.00 227 PHE A CA 1
ATOM 1811 C C . PHE A 1 227 ? 3.997 -3.254 -0.183 1.00 91.00 227 PHE A C 1
ATOM 1813 O O . PHE A 1 227 ? 4.087 -2.046 -0.443 1.00 91.00 227 PHE A O 1
ATOM 1820 N N . THR A 1 228 ? 4.965 -3.926 0.441 1.00 86.38 228 THR A N 1
ATOM 1821 C CA . THR A 1 228 ? 6.184 -3.332 1.019 1.00 86.38 228 THR A CA 1
ATOM 1822 C C . THR A 1 228 ? 7.479 -3.890 0.449 1.00 86.38 228 THR A C 1
ATOM 1824 O O . THR A 1 228 ? 7.501 -5.010 -0.106 1.00 86.38 228 THR A O 1
#

pLDDT: mean 86.45, std 10.68, range [48.72, 97.12]

Secondary structure (DSSP, 8-state):
-TTPPP-S-SS-TT----SSSSPBPS-HHHHHHHHHHHHHHTTT-GGGHHHHHHHGGGSSS-BHHHHHHHHHHHHHHHH-----------S---EEEEEEE----TTT---EEEEEEEETTEEEEEEEEE-SS--SSHHHHHHHHHHHHHHHHHHHHHHHHHTT---SSPEEEEES-HHHHHHHH-----GGGGGGHHHHHHHHHHHHTTSEEEEE--GGG-GGGGG-